Protein AF-A0A0F9S779-F1 (afdb_monomer)

pLDDT: mean 77.55, std 15.82, range [38.88, 97.81]

Structure (mmCIF, N/CA/C/O backbone):
data_AF-A0A0F9S779-F1
#
_entry.id   AF-A0A0F9S779-F1
#
loop_
_atom_site.group_PDB
_atom_site.id
_atom_site.type_symbol
_atom_site.label_atom_id
_atom_site.label_alt_id
_atom_site.label_comp_id
_atom_site.label_asym_id
_atom_site.label_entity_id
_atom_site.label_seq_id
_atom_site.pdbx_PDB_ins_code
_atom_site.Cartn_x
_atom_site.Cartn_y
_atom_site.Cartn_z
_atom_site.occupancy
_atom_site.B_iso_or_equiv
_atom_site.auth_seq_id
_atom_site.auth_comp_id
_atom_site.auth_asym_id
_atom_site.auth_atom_id
_atom_site.pdbx_PDB_model_num
ATOM 1 N N . MET A 1 1 ? -10.637 -2.988 4.956 1.00 77.88 1 MET A N 1
ATOM 2 C CA . MET A 1 1 ? -9.611 -1.922 4.912 1.00 77.88 1 MET A CA 1
ATOM 3 C C . MET A 1 1 ? -8.192 -2.474 5.047 1.00 77.88 1 MET A C 1
ATOM 5 O O . MET A 1 1 ? -7.444 -2.301 4.099 1.00 77.88 1 MET A O 1
ATOM 9 N N . MET A 1 2 ? -7.830 -3.204 6.116 1.00 79.00 2 MET A N 1
ATOM 10 C CA . MET A 1 2 ? -6.490 -3.832 6.226 1.00 79.00 2 MET A CA 1
ATOM 11 C C . MET A 1 2 ? -6.149 -4.754 5.053 1.00 79.00 2 MET A C 1
ATOM 13 O O . MET A 1 2 ? -5.055 -4.682 4.511 1.00 79.00 2 MET A O 1
ATOM 17 N N . LEU A 1 3 ? -7.124 -5.537 4.586 1.00 79.50 3 LEU A N 1
ATOM 18 C CA . LEU A 1 3 ? -6.976 -6.368 3.388 1.00 79.50 3 LEU A CA 1
ATOM 19 C C . LEU A 1 3 ? -6.659 -5.537 2.127 1.00 79.50 3 LEU A C 1
ATOM 21 O O . LEU A 1 3 ? -5.879 -5.965 1.285 1.00 79.50 3 LEU A O 1
ATOM 25 N N . GLY A 1 4 ? -7.190 -4.312 2.046 1.00 86.12 4 GLY A N 1
ATOM 26 C CA . GLY A 1 4 ? -6.865 -3.349 0.994 1.00 86.12 4 GLY A CA 1
ATOM 27 C C . GLY A 1 4 ? -5.413 -2.895 1.052 1.00 86.12 4 GLY A C 1
ATOM 28 O O . GLY A 1 4 ? -4.717 -2.944 0.043 1.00 86.12 4 GLY A O 1
ATOM 29 N N . PHE A 1 5 ? -4.928 -2.518 2.237 1.00 82.75 5 PHE A N 1
ATOM 30 C CA . PHE A 1 5 ? -3.513 -2.194 2.432 1.00 82.75 5 PHE A CA 1
ATOM 31 C C . PHE A 1 5 ? -2.619 -3.381 2.069 1.00 82.75 5 PHE A C 1
ATOM 33 O O . PHE A 1 5 ? -1.714 -3.222 1.257 1.00 82.75 5 PHE A O 1
ATOM 40 N N . GLY A 1 6 ? -2.925 -4.583 2.563 1.00 84.12 6 GLY A N 1
ATOM 41 C CA . GLY A 1 6 ? -2.192 -5.799 2.200 1.00 84.12 6 GLY A CA 1
ATOM 42 C C . GLY A 1 6 ? -2.119 -6.010 0.684 1.00 84.12 6 GLY A C 1
ATOM 43 O O . GLY A 1 6 ? -1.041 -6.240 0.145 1.00 84.12 6 GLY A O 1
ATOM 44 N N . SER A 1 7 ? -3.240 -5.834 -0.023 1.00 84.94 7 SER A N 1
ATOM 45 C CA . SER A 1 7 ? -3.289 -5.966 -1.484 1.00 84.94 7 SER A CA 1
ATOM 46 C C . SER A 1 7 ? -2.419 -4.936 -2.224 1.00 84.94 7 SER A C 1
ATOM 48 O O . SER A 1 7 ? -1.757 -5.288 -3.201 1.00 84.94 7 SER A O 1
ATOM 50 N N . TYR A 1 8 ? -2.336 -3.699 -1.718 1.00 88.88 8 TYR A N 1
ATOM 51 C CA . TYR A 1 8 ? -1.444 -2.670 -2.259 1.00 88.88 8 TYR A CA 1
ATOM 52 C C . TYR A 1 8 ? 0.026 -3.065 -2.118 1.00 88.88 8 TYR A C 1
ATOM 54 O O . TYR A 1 8 ? 0.790 -2.981 -3.079 1.00 88.88 8 TYR A O 1
ATOM 62 N N . PHE A 1 9 ? 0.423 -3.541 -0.936 1.00 85.38 9 PHE A N 1
ATOM 63 C CA . PHE A 1 9 ? 1.806 -3.938 -0.673 1.00 85.38 9 PHE A CA 1
ATOM 64 C C . PHE A 1 9 ? 2.217 -5.195 -1.431 1.00 85.38 9 PHE A C 1
ATOM 66 O O . PHE A 1 9 ? 3.362 -5.289 -1.871 1.00 85.38 9 PHE A O 1
ATOM 73 N N . ILE A 1 10 ? 1.291 -6.129 -1.647 1.00 85.00 10 ILE A N 1
ATOM 74 C CA . ILE A 1 10 ? 1.515 -7.271 -2.537 1.00 85.00 10 ILE A CA 1
ATOM 75 C C . ILE A 1 10 ? 1.788 -6.770 -3.961 1.00 85.00 10 ILE A C 1
ATOM 77 O O . ILE A 1 10 ? 2.778 -7.176 -4.566 1.00 85.00 10 ILE A O 1
ATOM 81 N N . GLY A 1 11 ? 0.977 -5.831 -4.461 1.00 88.69 11 GLY A N 1
ATOM 82 C CA . GLY A 1 11 ? 1.203 -5.189 -5.759 1.00 88.69 11 GLY A CA 1
ATOM 83 C C . GLY A 1 11 ? 2.573 -4.512 -5.856 1.00 88.69 11 GLY A C 1
ATOM 84 O O . GLY A 1 11 ? 3.312 -4.774 -6.801 1.00 88.69 11 GLY A O 1
ATOM 85 N N . LEU A 1 12 ? 2.958 -3.714 -4.851 1.00 86.69 12 LEU A N 1
ATOM 86 C CA . LEU A 1 12 ? 4.284 -3.081 -4.769 1.00 86.69 12 LEU A CA 1
ATOM 87 C C . LEU A 1 12 ? 5.431 -4.099 -4.712 1.00 86.69 12 LEU A C 1
ATOM 89 O O . LEU A 1 12 ? 6.481 -3.885 -5.312 1.00 86.69 12 LEU A O 1
ATOM 93 N N . THR A 1 13 ? 5.257 -5.202 -3.988 1.00 86.25 13 THR A N 1
ATOM 94 C CA . THR A 1 13 ? 6.277 -6.255 -3.884 1.00 86.25 13 THR A CA 1
ATOM 9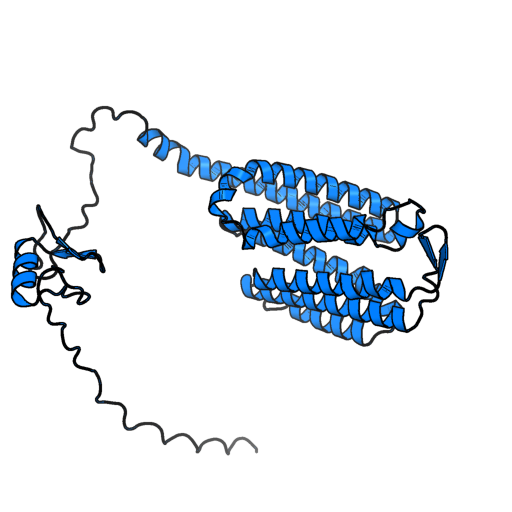5 C C . THR A 1 13 ? 6.490 -6.929 -5.230 1.00 86.25 13 THR A C 1
ATOM 97 O O . THR A 1 13 ? 7.626 -7.059 -5.683 1.00 86.25 13 THR A O 1
ATOM 100 N N . PHE A 1 14 ? 5.404 -7.300 -5.908 1.00 87.81 14 PHE A N 1
ATOM 101 C CA . PHE A 1 14 ? 5.495 -7.889 -7.237 1.00 87.81 14 PHE A CA 1
ATOM 102 C C . PHE A 1 14 ? 6.055 -6.913 -8.266 1.00 87.81 14 PHE A C 1
ATOM 104 O O . PHE A 1 14 ? 6.907 -7.305 -9.057 1.00 87.81 14 PHE A O 1
ATOM 111 N N . GLN A 1 15 ? 5.651 -5.646 -8.211 1.00 90.19 15 GLN A N 1
ATOM 112 C CA . GLN A 1 15 ? 6.265 -4.582 -8.995 1.00 90.19 15 GLN A CA 1
ATOM 113 C C . GLN A 1 15 ? 7.800 -4.614 -8.817 1.00 90.19 15 GLN A C 1
ATOM 115 O O . GLN A 1 15 ? 8.568 -4.829 -9.754 1.00 90.19 15 GLN A O 1
ATOM 120 N N . ARG A 1 16 ? 8.292 -4.536 -7.576 1.00 86.06 16 ARG A N 1
ATOM 121 C CA . ARG A 1 16 ? 9.744 -4.561 -7.332 1.00 86.06 16 ARG A CA 1
ATOM 122 C C . ARG A 1 16 ? 10.436 -5.827 -7.783 1.00 86.06 16 ARG A C 1
ATOM 124 O O . ARG A 1 16 ? 11.575 -5.736 -8.238 1.00 86.06 16 ARG A O 1
ATOM 131 N N . LEU A 1 17 ? 9.770 -6.967 -7.701 1.00 85.06 17 LEU A N 1
ATOM 132 C CA . LEU A 1 17 ? 10.312 -8.210 -8.219 1.00 85.06 17 LEU A CA 1
ATOM 133 C C . LEU A 1 17 ? 10.473 -8.159 -9.746 1.00 85.06 17 LEU A C 1
ATOM 135 O O . LEU A 1 17 ? 11.555 -8.456 -10.246 1.00 85.06 17 LEU A O 1
ATOM 139 N N . PHE A 1 18 ? 9.432 -7.765 -10.482 1.00 87.88 18 PHE A N 1
ATOM 140 C CA . PHE A 1 18 ? 9.423 -7.836 -11.944 1.00 87.88 18 PHE A CA 1
ATOM 141 C C . PHE A 1 18 ? 10.128 -6.656 -12.620 1.00 87.88 18 PHE A C 1
ATOM 143 O O . PHE A 1 18 ? 11.064 -6.885 -13.384 1.00 87.88 18 PHE A O 1
ATOM 150 N N . GLY A 1 19 ? 9.726 -5.409 -12.359 1.00 84.00 19 GLY A N 1
ATOM 151 C CA . GLY A 1 19 ? 10.333 -4.242 -13.010 1.00 84.00 19 GLY A CA 1
ATOM 152 C C . GLY A 1 19 ? 11.653 -3.829 -12.370 1.00 84.00 19 GLY A C 1
ATOM 153 O O . GLY A 1 19 ? 12.597 -3.456 -13.061 1.00 84.00 19 GLY A O 1
ATOM 154 N N . GLY A 1 20 ? 11.741 -3.930 -11.043 1.00 80.94 20 GLY A N 1
ATOM 155 C CA . GLY A 1 20 ? 12.953 -3.584 -10.305 1.00 80.94 20 GLY A CA 1
ATOM 156 C C . GLY A 1 20 ? 14.047 -4.634 -10.474 1.00 80.94 20 GLY A C 1
ATOM 157 O O . GLY A 1 20 ? 15.083 -4.373 -11.069 1.00 80.94 20 GLY A O 1
ATOM 158 N N . TYR A 1 21 ? 13.841 -5.823 -9.922 1.00 83.75 21 TYR A N 1
ATOM 159 C CA . TYR A 1 21 ? 14.896 -6.823 -9.824 1.00 83.75 21 TYR A CA 1
ATOM 160 C C . TYR A 1 21 ? 15.109 -7.572 -11.142 1.00 83.75 21 TYR A C 1
ATOM 162 O O . TYR A 1 21 ? 16.183 -7.470 -11.728 1.00 83.75 21 TYR A O 1
ATOM 170 N N . LEU A 1 22 ? 14.086 -8.275 -11.641 1.00 85.56 22 LEU A N 1
ATOM 171 C CA . LEU A 1 22 ? 14.199 -9.095 -12.851 1.00 85.56 22 LEU A CA 1
ATOM 172 C C . LEU A 1 22 ? 14.475 -8.244 -14.090 1.00 85.56 22 LEU A C 1
ATOM 174 O O . LEU A 1 22 ? 15.389 -8.560 -14.844 1.00 85.56 22 LEU A O 1
ATOM 178 N N . GLY A 1 23 ? 13.748 -7.139 -14.269 1.00 87.38 23 GLY A N 1
ATOM 179 C CA . GLY A 1 23 ? 13.917 -6.233 -15.404 1.00 87.38 23 GLY A CA 1
ATOM 180 C C . GLY A 1 23 ? 15.352 -5.729 -15.564 1.00 87.38 23 GLY A C 1
ATOM 181 O O . GLY A 1 23 ? 15.850 -5.657 -16.684 1.00 87.38 23 GLY A O 1
ATOM 182 N N . HIS A 1 24 ? 16.062 -5.453 -14.466 1.00 82.81 24 HIS A N 1
ATOM 183 C CA . HIS A 1 24 ? 17.448 -4.986 -14.534 1.00 82.81 24 HIS A CA 1
ATOM 184 C C . HIS A 1 24 ? 18.453 -6.033 -15.038 1.00 82.81 24 HIS A C 1
ATOM 186 O O . HIS A 1 24 ? 19.475 -5.630 -15.585 1.00 82.81 24 HIS A O 1
ATOM 192 N N . PHE A 1 25 ? 18.166 -7.337 -14.945 1.00 83.94 25 PHE A N 1
ATOM 193 C CA . PHE A 1 25 ? 19.028 -8.374 -15.537 1.00 83.94 25 PHE A CA 1
ATOM 194 C C . PHE A 1 25 ? 18.949 -8.432 -17.066 1.00 83.94 25 PHE A C 1
ATOM 196 O O . PHE A 1 25 ? 19.847 -8.976 -17.699 1.00 83.94 25 PHE A O 1
ATOM 203 N N . PHE A 1 26 ? 17.891 -7.873 -17.659 1.00 87.81 26 PHE A N 1
ATOM 204 C CA . PHE A 1 26 ? 17.678 -7.857 -19.109 1.00 87.81 26 PHE A CA 1
ATOM 205 C C . PHE A 1 26 ? 18.063 -6.519 -19.756 1.00 87.81 26 PHE A C 1
ATOM 207 O O . PHE A 1 26 ? 17.716 -6.272 -20.909 1.00 87.81 26 PHE A O 1
ATOM 214 N N . VAL A 1 27 ? 18.749 -5.637 -19.024 1.00 85.81 27 VAL A N 1
ATOM 215 C CA . VAL A 1 27 ? 19.332 -4.418 -19.598 1.00 85.81 27 VAL A CA 1
ATOM 216 C C . VAL A 1 27 ? 20.601 -4.810 -20.338 1.00 85.81 27 VAL A C 1
ATOM 218 O O . VAL A 1 27 ? 21.520 -5.327 -19.714 1.00 85.81 27 VAL A O 1
ATOM 221 N N . GLU A 1 28 ? 20.684 -4.536 -21.636 1.00 84.25 28 GLU A N 1
ATOM 222 C CA . GLU A 1 28 ? 21.910 -4.773 -22.401 1.00 84.25 28 GLU A CA 1
ATOM 223 C C . GLU A 1 28 ? 23.060 -3.921 -21.844 1.00 84.25 28 GLU A C 1
ATOM 225 O O . GLU A 1 28 ? 22.952 -2.702 -21.687 1.00 84.25 28 GLU A O 1
ATOM 230 N N . GLY A 1 29 ? 24.168 -4.575 -21.497 1.00 84.62 29 GLY A N 1
ATOM 231 C CA . GLY A 1 29 ? 25.306 -3.924 -20.866 1.00 84.62 29 GLY A CA 1
ATOM 232 C C . GLY A 1 29 ? 26.484 -4.862 -20.644 1.00 84.62 29 GLY A C 1
ATOM 233 O O . GLY A 1 29 ? 26.415 -6.063 -20.909 1.00 84.62 29 GLY A O 1
ATOM 234 N N . THR A 1 30 ? 27.582 -4.296 -20.157 1.00 83.88 30 THR A N 1
ATOM 235 C CA . THR A 1 30 ? 28.783 -5.022 -19.749 1.00 83.88 30 THR A CA 1
ATOM 236 C C . THR A 1 30 ? 29.007 -4.847 -18.251 1.00 83.88 30 THR A C 1
ATOM 238 O O . THR A 1 30 ? 28.804 -3.775 -17.679 1.00 83.88 30 THR A O 1
ATOM 241 N N . PHE A 1 31 ? 29.415 -5.926 -17.583 1.00 79.12 31 PHE A N 1
ATOM 242 C CA . PHE A 1 31 ? 29.784 -5.872 -16.174 1.00 79.12 31 PHE A CA 1
ATOM 243 C C . PHE A 1 31 ? 31.268 -5.521 -16.053 1.00 79.12 31 PHE A C 1
ATOM 245 O O . PHE A 1 31 ? 32.131 -6.302 -16.452 1.00 79.12 31 PHE A O 1
ATOM 252 N N . THR A 1 32 ? 31.575 -4.347 -15.507 1.00 84.50 32 THR A N 1
ATOM 253 C CA . THR A 1 32 ? 32.949 -3.850 -15.335 1.00 84.50 32 THR A CA 1
ATOM 254 C C . THR A 1 32 ? 33.117 -3.259 -13.941 1.00 84.50 32 THR A C 1
ATOM 256 O O . THR A 1 32 ? 32.257 -2.507 -13.490 1.00 84.50 32 THR A O 1
ATOM 259 N N . ASN A 1 33 ? 34.219 -3.567 -13.249 1.00 84.19 33 ASN A N 1
ATOM 260 C CA . ASN A 1 33 ? 34.523 -3.036 -11.908 1.00 84.19 33 ASN A CA 1
ATOM 261 C C . ASN A 1 33 ? 33.394 -3.235 -10.878 1.00 84.19 33 ASN A C 1
ATOM 263 O O . ASN A 1 33 ? 33.074 -2.323 -10.122 1.00 84.19 33 ASN A O 1
ATOM 267 N N . TYR A 1 34 ? 32.780 -4.422 -10.859 1.00 78.00 34 TYR A N 1
ATOM 268 C CA . TYR A 1 34 ? 31.640 -4.749 -9.990 1.00 78.00 34 TYR A CA 1
ATOM 269 C C . TYR A 1 34 ? 30.377 -3.899 -10.236 1.00 78.00 34 TYR A C 1
ATOM 271 O O . TYR A 1 34 ? 29.466 -3.884 -9.408 1.00 78.00 34 TYR A O 1
ATOM 279 N N . MET A 1 35 ? 30.306 -3.207 -11.377 1.00 70.81 35 MET A N 1
ATOM 280 C CA . MET A 1 35 ? 29.173 -2.383 -11.789 1.00 70.81 35 MET A CA 1
ATOM 281 C C . MET A 1 35 ? 28.635 -2.851 -13.141 1.00 70.81 35 MET A C 1
ATOM 283 O O . MET A 1 35 ? 29.393 -3.192 -14.048 1.00 70.81 35 MET A O 1
ATOM 287 N N . TRP A 1 36 ? 27.311 -2.851 -13.283 1.00 72.38 36 TRP A N 1
ATOM 288 C CA . TRP A 1 36 ? 26.656 -3.070 -14.570 1.00 72.38 36 TRP A CA 1
ATOM 289 C C . TRP A 1 36 ? 26.582 -1.745 -15.331 1.00 72.38 36 TRP A C 1
ATOM 291 O O . TRP A 1 36 ? 25.906 -0.820 -14.877 1.00 72.38 36 TRP A O 1
ATOM 301 N N . ILE A 1 37 ? 27.271 -1.648 -16.468 1.00 78.81 37 ILE A N 1
ATOM 302 C CA . ILE A 1 37 ? 27.233 -0.482 -17.354 1.00 78.81 37 ILE A CA 1
ATOM 303 C C . ILE A 1 37 ? 26.417 -0.867 -18.586 1.00 78.81 37 ILE A C 1
ATOM 305 O O . ILE A 1 37 ? 26.858 -1.665 -19.407 1.00 78.81 37 ILE A O 1
ATOM 309 N N . GLY A 1 38 ? 25.212 -0.317 -18.708 1.00 80.50 38 GLY A N 1
ATOM 310 C CA . GLY A 1 38 ? 24.302 -0.606 -19.813 1.00 80.50 38 GLY A CA 1
ATOM 311 C C . GLY A 1 38 ? 23.494 0.615 -20.224 1.00 80.50 38 GLY A C 1
ATOM 312 O O . GLY A 1 38 ? 23.311 1.543 -19.432 1.00 80.50 38 GLY A O 1
ATOM 313 N N . SER A 1 39 ? 23.016 0.611 -21.467 1.00 81.19 39 SER A N 1
ATOM 314 C CA . SER A 1 39 ? 22.081 1.623 -21.960 1.00 81.19 39 SER A CA 1
ATOM 315 C C . SER A 1 39 ? 20.651 1.135 -21.752 1.00 81.19 39 SER A C 1
ATOM 317 O O . SER A 1 39 ? 20.326 -0.010 -22.047 1.00 81.19 39 SER A O 1
ATOM 319 N N . PHE A 1 40 ? 19.772 2.016 -21.274 1.00 77.75 40 PHE A N 1
ATOM 320 C CA . PHE A 1 40 ? 18.329 1.747 -21.253 1.00 77.75 40 PHE A CA 1
ATOM 321 C C . PHE A 1 40 ? 17.657 1.989 -22.611 1.00 77.75 40 PHE A C 1
ATOM 323 O O . PHE A 1 40 ? 16.470 1.697 -22.749 1.00 77.75 40 PHE A O 1
ATOM 330 N N . ASP A 1 41 ? 18.385 2.552 -23.579 1.00 84.12 41 ASP A N 1
ATOM 331 C CA . ASP A 1 41 ? 17.867 2.933 -24.888 1.00 84.12 41 ASP A CA 1
ATOM 332 C C . ASP A 1 41 ? 18.720 2.323 -26.024 1.00 84.12 41 ASP A C 1
ATOM 334 O O . ASP A 1 41 ? 19.928 2.587 -26.077 1.00 84.12 41 ASP A O 1
ATOM 338 N N . PRO A 1 42 ? 18.114 1.552 -26.951 1.00 80.38 42 PRO A N 1
ATOM 339 C CA . PRO A 1 42 ? 16.724 1.083 -26.942 1.00 80.38 42 PRO A CA 1
ATOM 340 C C . PRO A 1 42 ? 16.503 -0.067 -25.933 1.00 80.38 42 PRO A C 1
ATOM 342 O O . PRO A 1 42 ? 17.376 -0.913 -25.763 1.00 80.38 42 PRO A O 1
ATOM 345 N N . PRO A 1 43 ? 15.336 -0.151 -25.272 1.00 84.69 43 PRO A N 1
ATOM 346 C CA . PRO A 1 43 ? 15.041 -1.270 -24.383 1.00 84.69 43 PRO A CA 1
ATOM 347 C C . PRO A 1 43 ? 14.725 -2.541 -25.184 1.00 84.69 43 PRO A C 1
ATOM 349 O O . PRO A 1 43 ? 13.854 -2.512 -26.056 1.00 84.69 43 PRO A O 1
ATOM 352 N N . GLY A 1 44 ? 15.361 -3.667 -24.848 1.00 90.81 44 GLY A N 1
ATOM 353 C CA . GLY A 1 44 ? 15.045 -4.972 -25.444 1.00 90.81 44 GLY A CA 1
ATOM 354 C C . GLY A 1 44 ? 13.607 -5.440 -25.158 1.00 90.81 44 GLY A C 1
ATOM 355 O O . GLY A 1 44 ? 12.981 -5.019 -24.182 1.00 90.81 44 GLY A O 1
ATOM 356 N N . ASP A 1 45 ? 13.071 -6.343 -25.982 1.00 93.56 45 ASP A N 1
ATOM 357 C CA . ASP A 1 45 ? 11.655 -6.756 -25.916 1.00 93.56 45 ASP A CA 1
ATOM 358 C C . ASP A 1 45 ? 11.264 -7.387 -24.570 1.00 93.56 45 ASP A C 1
ATOM 360 O O . ASP A 1 45 ? 10.204 -7.087 -24.014 1.00 93.56 45 ASP A O 1
ATOM 364 N N . ILE A 1 46 ? 12.143 -8.220 -24.000 1.00 92.44 46 ILE A N 1
ATOM 365 C CA . ILE A 1 46 ? 11.918 -8.856 -22.690 1.00 92.44 46 ILE A CA 1
ATOM 366 C C . ILE A 1 46 ? 11.854 -7.795 -21.585 1.00 92.44 46 ILE A C 1
ATOM 368 O O . ILE A 1 46 ? 10.986 -7.857 -20.712 1.00 92.44 46 ILE A O 1
ATOM 372 N N . PHE A 1 47 ? 12.729 -6.788 -21.644 1.00 91.44 47 PHE A N 1
ATOM 373 C CA . PHE A 1 47 ? 12.723 -5.670 -20.706 1.00 91.44 47 PHE A CA 1
ATOM 374 C C . PHE A 1 47 ? 11.402 -4.896 -20.787 1.00 91.44 47 PHE A C 1
ATOM 376 O O . PHE A 1 47 ? 10.770 -4.636 -19.762 1.00 91.44 47 PHE A O 1
ATOM 383 N N . GLN A 1 48 ? 10.945 -4.578 -22.003 1.00 93.62 48 GLN A N 1
ATOM 384 C CA . GLN A 1 48 ? 9.671 -3.885 -22.210 1.00 93.62 48 GLN A CA 1
ATOM 385 C C . GLN A 1 48 ? 8.487 -4.692 -21.664 1.00 93.62 48 GLN A C 1
ATOM 387 O O . GLN A 1 48 ? 7.607 -4.126 -21.012 1.00 93.62 48 GLN A O 1
ATOM 392 N N . LEU A 1 49 ? 8.471 -6.011 -21.886 1.00 94.12 49 LEU A N 1
ATOM 393 C CA . LEU A 1 49 ? 7.432 -6.900 -21.364 1.00 94.12 49 LEU A CA 1
ATOM 394 C C . LEU A 1 49 ? 7.419 -6.918 -19.830 1.00 94.12 49 LEU A C 1
ATOM 396 O O . LEU A 1 49 ? 6.357 -6.741 -19.231 1.00 94.12 49 LEU A O 1
ATOM 400 N N . LEU A 1 50 ? 8.579 -7.084 -19.188 1.00 92.62 50 LEU A N 1
ATOM 401 C CA . LEU A 1 50 ? 8.692 -7.120 -17.726 1.00 92.62 50 LEU A CA 1
ATOM 402 C C . LEU A 1 50 ? 8.262 -5.802 -17.080 1.00 92.62 50 LEU A C 1
ATOM 404 O O . LEU A 1 50 ? 7.514 -5.822 -16.105 1.00 92.62 50 LEU A O 1
ATOM 408 N N . PHE A 1 51 ? 8.653 -4.659 -17.647 1.00 91.75 51 PHE A N 1
ATOM 409 C CA . PHE A 1 51 ? 8.196 -3.353 -17.164 1.00 91.75 51 PHE A CA 1
ATOM 410 C C . PHE A 1 51 ? 6.715 -3.089 -17.457 1.00 91.75 51 PHE A C 1
ATOM 412 O O . PHE A 1 51 ? 6.054 -2.355 -16.729 1.00 91.75 51 PHE A O 1
ATOM 419 N N . LYS A 1 52 ? 6.141 -3.690 -18.498 1.00 93.62 52 LYS A N 1
ATOM 420 C CA . LYS A 1 52 ? 4.694 -3.609 -18.715 1.00 93.62 52 LYS A CA 1
ATOM 421 C C . LYS A 1 52 ? 3.933 -4.433 -17.671 1.00 93.62 52 LYS A C 1
ATOM 423 O O . LYS A 1 52 ? 2.943 -3.951 -17.124 1.00 93.62 52 LYS A O 1
ATOM 428 N N . ILE A 1 53 ? 4.421 -5.635 -17.356 1.00 92.75 53 ILE A N 1
ATOM 429 C CA . ILE A 1 53 ? 3.904 -6.478 -16.266 1.00 92.75 53 ILE A CA 1
ATOM 430 C C . ILE A 1 53 ? 4.016 -5.740 -14.923 1.00 92.75 53 ILE A C 1
ATOM 432 O O . ILE A 1 53 ? 3.053 -5.722 -14.161 1.00 92.75 53 ILE A O 1
ATOM 436 N N . ASP A 1 54 ? 5.144 -5.073 -14.672 1.00 93.12 54 ASP A N 1
ATOM 437 C CA . ASP A 1 54 ? 5.376 -4.205 -13.511 1.00 93.12 54 ASP A CA 1
ATOM 438 C C . ASP A 1 54 ? 4.259 -3.167 -13.322 1.00 93.12 54 ASP A C 1
ATOM 440 O O . ASP A 1 54 ? 3.639 -3.096 -12.257 1.00 93.12 54 ASP A O 1
ATOM 444 N N . TYR A 1 55 ? 3.941 -2.415 -14.382 1.00 93.69 55 TYR A N 1
ATOM 445 C CA . TYR A 1 55 ? 2.899 -1.385 -14.348 1.00 93.69 55 TYR A CA 1
ATOM 446 C C . TYR A 1 55 ? 1.518 -1.978 -14.065 1.00 93.69 55 TYR A C 1
ATOM 448 O O . TYR A 1 55 ? 0.761 -1.432 -13.262 1.00 93.69 55 TYR A O 1
ATOM 456 N N . ILE A 1 56 ? 1.204 -3.121 -14.681 1.00 93.06 56 ILE A N 1
ATOM 457 C CA . ILE A 1 56 ? -0.072 -3.819 -14.490 1.00 93.06 56 ILE A CA 1
ATOM 458 C C . ILE A 1 56 ? -0.210 -4.307 -13.044 1.00 93.06 56 ILE A C 1
ATOM 460 O O . ILE A 1 56 ? -1.248 -4.082 -12.422 1.00 93.06 56 ILE A O 1
ATOM 464 N N . LEU A 1 57 ? 0.822 -4.942 -12.485 1.00 93.62 57 LEU A N 1
ATOM 465 C CA . LEU A 1 57 ? 0.784 -5.496 -11.127 1.00 93.62 57 LEU A CA 1
ATOM 466 C C . LEU A 1 57 ? 0.637 -4.403 -10.069 1.00 93.62 57 LEU A C 1
ATOM 468 O O . LEU A 1 57 ? -0.179 -4.541 -9.152 1.00 93.62 57 LEU A O 1
ATOM 472 N N . TRP A 1 58 ? 1.352 -3.289 -10.229 1.00 92.50 58 TRP A N 1
ATOM 473 C CA . TRP A 1 58 ? 1.161 -2.128 -9.366 1.00 92.50 58 TRP A CA 1
ATOM 474 C C . TRP A 1 58 ? -0.262 -1.566 -9.484 1.00 92.50 58 TRP A C 1
ATOM 476 O O . TRP A 1 58 ? -0.915 -1.309 -8.469 1.00 92.50 58 TRP A O 1
ATOM 486 N N . ALA A 1 59 ? -0.777 -1.422 -10.709 1.00 92.00 59 ALA A N 1
ATOM 487 C CA . ALA A 1 59 ? -2.094 -0.845 -10.948 1.00 92.00 59 ALA A CA 1
ATOM 488 C C . ALA A 1 59 ? -3.228 -1.726 -10.395 1.00 92.00 59 ALA A C 1
ATOM 490 O O . ALA A 1 59 ? -4.187 -1.198 -9.830 1.00 92.00 59 ALA A O 1
ATOM 491 N N . ILE A 1 60 ? -3.090 -3.056 -10.477 1.00 92.44 60 ILE A N 1
ATOM 492 C CA . ILE A 1 60 ? -3.991 -4.027 -9.838 1.00 92.44 60 ILE A CA 1
ATOM 493 C C . ILE A 1 60 ? -3.939 -3.888 -8.313 1.00 92.44 60 ILE A C 1
ATOM 495 O O . ILE A 1 60 ? -4.989 -3.809 -7.675 1.00 92.44 60 ILE A O 1
ATOM 499 N N . GLY A 1 61 ? -2.742 -3.812 -7.719 1.00 92.38 61 GLY A N 1
ATOM 500 C CA . GLY A 1 61 ? -2.586 -3.601 -6.276 1.00 92.38 61 GLY A CA 1
ATOM 501 C C . GLY A 1 61 ? -3.252 -2.306 -5.801 1.00 92.38 61 GLY A C 1
ATOM 502 O O . GLY A 1 61 ? -3.993 -2.307 -4.817 1.00 92.38 61 GLY A O 1
ATOM 503 N N . ALA A 1 62 ? -3.057 -1.212 -6.541 1.00 91.50 62 ALA A N 1
ATOM 504 C CA . ALA A 1 62 ? -3.723 0.063 -6.289 1.00 91.50 62 ALA A CA 1
ATOM 505 C C . ALA A 1 62 ? -5.251 -0.043 -6.437 1.00 91.50 62 ALA A C 1
ATOM 507 O O . ALA A 1 62 ? -5.981 0.441 -5.575 1.00 91.50 62 ALA A O 1
ATOM 508 N N . ALA A 1 63 ? -5.756 -0.716 -7.475 1.00 92.50 63 ALA A N 1
ATOM 509 C CA . ALA A 1 63 ? -7.193 -0.905 -7.676 1.00 92.50 63 ALA A CA 1
ATOM 510 C C . ALA A 1 63 ? -7.844 -1.720 -6.549 1.00 92.50 63 ALA A C 1
ATOM 512 O O . ALA A 1 63 ? -8.909 -1.342 -6.063 1.00 92.50 63 ALA A O 1
ATOM 513 N N . MET A 1 64 ? -7.200 -2.798 -6.087 1.00 93.00 64 MET A N 1
ATOM 514 C CA . MET A 1 64 ? -7.697 -3.592 -4.957 1.00 93.00 64 MET A CA 1
ATOM 515 C C . MET A 1 64 ? -7.739 -2.779 -3.657 1.00 93.00 64 MET A C 1
ATOM 517 O O . MET A 1 64 ? -8.705 -2.878 -2.895 1.00 93.00 64 MET A O 1
ATOM 521 N N . PHE A 1 65 ? -6.736 -1.930 -3.425 1.00 93.00 65 PHE A N 1
ATOM 522 C CA . PHE A 1 65 ? -6.742 -0.998 -2.301 1.00 93.00 65 PHE A CA 1
ATOM 523 C C . PHE A 1 65 ? -7.898 -0.006 -2.381 1.00 93.00 65 PHE A C 1
ATOM 525 O O . PHE A 1 65 ? -8.648 0.129 -1.412 1.00 93.00 65 PHE A O 1
ATOM 532 N N . ILE A 1 66 ? -8.058 0.652 -3.534 1.00 91.75 66 ILE A N 1
ATOM 533 C CA . ILE A 1 66 ? -9.131 1.621 -3.773 1.00 91.75 66 ILE A CA 1
ATOM 534 C C . ILE A 1 66 ? -10.485 0.947 -3.545 1.00 91.75 66 ILE A C 1
ATOM 536 O O . ILE A 1 66 ? -11.288 1.456 -2.770 1.00 91.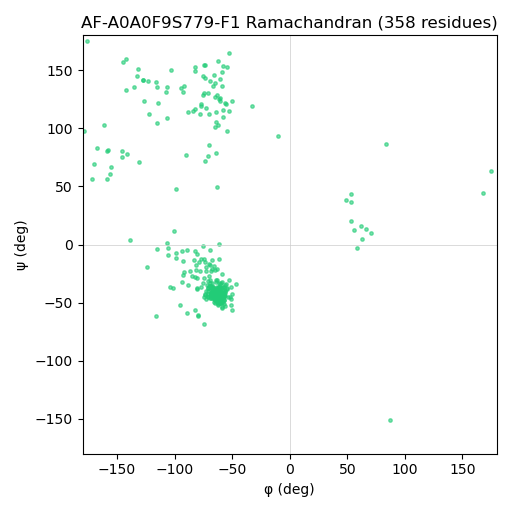75 66 ILE A O 1
ATOM 540 N N . LEU A 1 67 ? -10.705 -0.245 -4.101 1.00 91.12 67 LEU A N 1
ATOM 541 C CA . LEU A 1 67 ? -11.933 -1.008 -3.895 1.00 91.12 67 LEU A CA 1
ATOM 542 C C . LEU A 1 67 ? -12.194 -1.280 -2.407 1.00 91.12 67 LEU A C 1
ATOM 544 O O . LEU A 1 67 ? -13.272 -0.982 -1.891 1.00 91.12 67 LEU A O 1
ATOM 548 N N . ALA A 1 68 ? -11.204 -1.807 -1.685 1.00 91.69 68 ALA A N 1
ATOM 549 C CA . ALA A 1 68 ? -11.332 -2.097 -0.258 1.00 91.69 68 ALA A CA 1
ATOM 550 C C . ALA A 1 68 ? -11.572 -0.837 0.594 1.00 91.69 68 ALA A C 1
ATOM 552 O O . ALA A 1 68 ? -12.213 -0.914 1.650 1.00 91.69 68 ALA A O 1
ATOM 553 N N . PHE A 1 69 ? -11.050 0.307 0.157 1.00 89.81 69 PHE A N 1
ATOM 554 C CA . PHE A 1 69 ? -11.280 1.608 0.769 1.00 89.81 69 PHE A CA 1
ATOM 555 C C . PHE A 1 69 ? -12.702 2.121 0.499 1.00 89.81 69 PHE A C 1
ATOM 557 O O . PHE A 1 69 ? -13.402 2.499 1.441 1.00 89.81 69 PHE A O 1
ATOM 564 N N . GLU A 1 70 ? -13.172 2.058 -0.749 1.00 89.94 70 GLU A N 1
ATOM 565 C CA . GLU A 1 70 ? -14.526 2.464 -1.137 1.00 89.94 70 GLU A CA 1
ATOM 566 C C . GLU A 1 70 ? -15.601 1.614 -0.440 1.00 89.94 70 GLU A C 1
ATOM 568 O O . GLU A 1 70 ? -16.592 2.166 0.049 1.00 89.94 70 GLU A O 1
ATOM 573 N N . ILE A 1 71 ? -15.366 0.302 -0.286 1.00 87.69 71 ILE A N 1
ATOM 574 C CA . ILE A 1 71 ? -16.209 -0.598 0.528 1.00 87.69 71 ILE A CA 1
ATOM 575 C C . ILE A 1 71 ? -16.272 -0.115 1.984 1.00 87.69 71 ILE A C 1
ATOM 577 O O . ILE A 1 71 ? -17.337 -0.137 2.603 1.00 87.69 71 ILE A O 1
ATOM 581 N N . GLY A 1 72 ? -15.139 0.327 2.538 1.00 85.88 72 GLY A N 1
ATOM 582 C CA . GLY A 1 72 ? -15.049 0.809 3.916 1.00 85.88 72 GLY A CA 1
ATOM 583 C C . GLY A 1 72 ? -15.799 2.122 4.146 1.00 85.88 72 GLY A C 1
ATOM 584 O O . GLY A 1 72 ? -16.497 2.261 5.148 1.00 85.88 72 GLY A O 1
ATOM 585 N N . ILE A 1 73 ? -15.685 3.075 3.218 1.00 86.44 73 ILE A N 1
ATOM 586 C CA . ILE A 1 73 ? -16.303 4.403 3.352 1.00 86.44 73 ILE A CA 1
ATOM 587 C C . ILE A 1 73 ? -17.785 4.409 2.952 1.00 86.44 73 ILE A C 1
ATOM 589 O O . ILE A 1 73 ? -18.542 5.240 3.454 1.00 86.44 73 ILE A O 1
ATOM 593 N N . LYS A 1 74 ? -18.220 3.521 2.047 1.00 86.44 74 LYS A N 1
ATOM 594 C CA . LYS A 1 74 ? -19.594 3.420 1.504 1.00 86.44 74 LYS A CA 1
ATOM 595 C C . LYS A 1 74 ? -20.143 4.675 0.791 1.00 86.44 74 LYS A C 1
ATOM 597 O O . LYS A 1 74 ? -21.245 4.623 0.255 1.00 86.44 74 LYS A O 1
ATOM 602 N N . LYS A 1 75 ? -19.412 5.799 0.746 1.00 84.38 75 LYS A N 1
ATOM 603 C CA . LYS A 1 75 ? -19.879 7.074 0.153 1.00 84.38 75 LYS A CA 1
ATOM 604 C C . LYS A 1 75 ? -19.592 7.216 -1.339 1.00 84.38 75 LYS A C 1
ATOM 606 O O . LYS A 1 75 ? -20.388 7.819 -2.047 1.00 84.38 75 LYS A O 1
ATOM 611 N N . THR A 1 76 ? -18.471 6.689 -1.819 1.00 82.81 76 THR A N 1
ATOM 612 C CA . THR A 1 76 ? -17.984 6.952 -3.184 1.00 82.81 76 THR A CA 1
ATOM 613 C C . THR A 1 76 ? -18.648 6.084 -4.252 1.00 82.81 76 THR A C 1
ATOM 615 O O . THR A 1 76 ? -18.407 6.305 -5.431 1.00 82.81 76 THR A O 1
ATOM 618 N N . LYS A 1 77 ? -19.496 5.113 -3.868 1.00 90.56 77 LYS A N 1
ATOM 619 C CA . LYS A 1 77 ? -20.232 4.220 -4.786 1.00 90.56 77 LYS A CA 1
ATOM 620 C C . LYS A 1 77 ? -19.344 3.577 -5.868 1.00 90.56 77 LYS A C 1
ATOM 622 O O . LYS A 1 77 ? -19.782 3.423 -7.002 1.00 90.56 77 LYS A O 1
ATOM 627 N N . TYR A 1 78 ? -18.116 3.197 -5.512 1.00 89.56 78 TYR A N 1
ATOM 628 C CA . TYR A 1 78 ? -17.153 2.536 -6.404 1.00 89.56 78 TYR A CA 1
ATOM 629 C C . TYR A 1 78 ? -16.642 3.385 -7.582 1.00 89.56 78 TYR A C 1
ATOM 631 O O . TYR A 1 78 ? -16.040 2.844 -8.510 1.00 89.56 78 TYR A O 1
ATOM 639 N N . ILE A 1 79 ? -16.875 4.705 -7.576 1.00 89.69 79 ILE A N 1
ATOM 640 C CA . ILE A 1 79 ? -16.480 5.604 -8.671 1.00 89.69 79 ILE A CA 1
ATOM 641 C C . ILE A 1 79 ? -14.967 5.545 -8.918 1.00 89.69 79 ILE A C 1
ATOM 643 O O . ILE A 1 79 ? -14.545 5.513 -10.073 1.00 89.69 79 ILE A O 1
ATOM 647 N N . LEU A 1 80 ? -14.144 5.495 -7.864 1.00 90.38 80 LEU A N 1
ATOM 648 C CA . LEU A 1 80 ? -12.684 5.492 -8.022 1.00 90.38 80 LEU A CA 1
ATOM 649 C C . LEU A 1 80 ? -12.199 4.186 -8.661 1.00 90.38 80 LEU A C 1
ATOM 651 O O . LEU A 1 80 ? -11.362 4.209 -9.561 1.00 90.38 80 LEU A O 1
ATOM 655 N N . THR A 1 81 ? -12.766 3.053 -8.247 1.00 90.75 81 THR A N 1
ATOM 656 C CA . THR A 1 81 ? -12.469 1.742 -8.837 1.00 90.75 81 THR A CA 1
ATOM 657 C C . THR A 1 81 ? -12.914 1.682 -10.300 1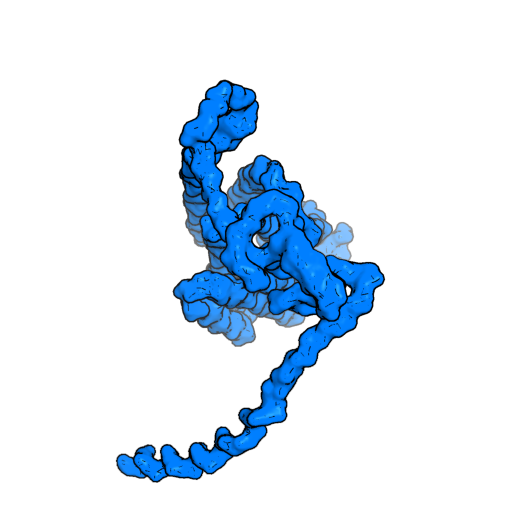.00 90.75 81 THR A C 1
ATOM 659 O O . THR A 1 81 ? -12.158 1.210 -11.149 1.00 90.75 81 THR A O 1
ATOM 662 N N . ILE A 1 82 ? -14.104 2.207 -10.618 1.00 89.62 82 ILE A N 1
ATOM 663 C CA . ILE A 1 82 ? -14.615 2.273 -11.997 1.00 89.62 82 ILE A CA 1
ATOM 664 C C . ILE A 1 82 ? -13.694 3.105 -12.894 1.00 89.62 82 ILE A C 1
ATOM 666 O O . ILE A 1 82 ? -13.498 2.732 -14.043 1.00 89.62 82 ILE A O 1
ATOM 670 N N . ILE A 1 83 ? -13.096 4.189 -12.388 1.00 89.75 83 ILE A N 1
ATOM 671 C CA . ILE A 1 83 ? -12.119 4.997 -13.139 1.00 89.75 83 ILE A CA 1
ATOM 672 C C . ILE A 1 83 ? -10.791 4.245 -13.325 1.00 89.75 83 ILE A C 1
ATOM 674 O O . ILE A 1 83 ? -10.178 4.331 -14.388 1.00 89.75 83 ILE A O 1
ATOM 678 N N . GLN A 1 84 ? -10.348 3.488 -12.318 1.00 89.31 84 GLN A N 1
ATOM 679 C CA . GLN A 1 84 ? -9.058 2.795 -12.341 1.00 89.31 84 GLN A CA 1
ATOM 680 C C . GLN A 1 84 ? -9.023 1.618 -13.333 1.00 89.31 84 GLN A C 1
ATOM 682 O O . GLN A 1 84 ? -7.996 1.378 -13.968 1.00 89.31 84 GLN A O 1
ATOM 687 N N . ILE A 1 85 ? -10.130 0.884 -13.497 1.00 92.38 85 ILE A N 1
ATOM 688 C CA . ILE A 1 85 ? -10.189 -0.314 -14.357 1.00 92.38 85 ILE A CA 1
ATOM 689 C C . ILE A 1 85 ? -9.881 -0.002 -15.839 1.00 92.38 85 ILE A C 1
ATOM 691 O O . ILE A 1 85 ? -9.008 -0.665 -16.406 1.00 92.38 85 ILE A O 1
ATOM 695 N N . PRO A 1 86 ? -10.508 1.002 -16.487 1.00 91.25 86 PRO A N 1
ATOM 696 C CA . PRO A 1 86 ? -10.172 1.396 -17.853 1.00 91.25 86 PRO A CA 1
ATOM 697 C C . PRO A 1 86 ? -8.702 1.770 -18.037 1.00 91.25 86 PRO A C 1
ATOM 699 O O . PRO A 1 86 ? -8.133 1.458 -19.077 1.00 91.25 86 PRO A O 1
ATOM 702 N N . LEU A 1 87 ? -8.067 2.388 -17.036 1.00 90.44 87 LEU A N 1
ATOM 703 C CA . LEU A 1 87 ? -6.648 2.749 -17.105 1.00 90.44 87 LEU A CA 1
ATOM 704 C C . LEU A 1 87 ? -5.751 1.509 -17.123 1.00 90.44 87 LEU A C 1
ATOM 706 O O . LEU A 1 87 ? -4.799 1.456 -17.897 1.00 90.44 87 LEU A O 1
ATOM 710 N N . ILE A 1 88 ? -6.086 0.484 -16.332 1.00 91.88 88 ILE A N 1
ATOM 711 C CA . ILE A 1 88 ? -5.382 -0.807 -16.358 1.00 91.88 88 ILE A CA 1
ATOM 712 C C . ILE A 1 88 ? -5.518 -1.456 -17.739 1.00 91.88 88 ILE A C 1
ATOM 714 O O . ILE A 1 88 ? -4.522 -1.883 -18.322 1.00 91.88 88 ILE A O 1
ATOM 718 N N . ILE A 1 89 ? -6.736 -1.493 -18.290 1.00 92.06 89 ILE A N 1
ATOM 719 C CA . ILE A 1 89 ? -6.994 -2.041 -19.633 1.00 92.06 89 ILE A CA 1
ATOM 720 C C . ILE A 1 89 ? -6.191 -1.268 -20.688 1.00 92.06 89 ILE A C 1
ATOM 722 O O . ILE A 1 89 ? -5.577 -1.868 -21.571 1.00 92.06 89 ILE A O 1
ATOM 726 N N . LEU A 1 90 ? -6.140 0.058 -20.568 1.00 93.06 90 LEU A N 1
ATOM 727 C CA . LEU A 1 90 ? -5.391 0.922 -21.469 1.00 93.06 90 LEU A CA 1
ATOM 728 C C . LEU A 1 90 ? -3.882 0.625 -21.418 1.00 93.06 90 LEU A C 1
ATOM 730 O O . LEU A 1 90 ? -3.252 0.515 -22.469 1.00 93.06 90 LEU A O 1
ATOM 734 N N . ILE A 1 91 ? -3.310 0.409 -20.227 1.00 94.00 91 ILE A N 1
ATOM 735 C CA . ILE A 1 91 ? -1.910 -0.025 -20.070 1.00 94.00 91 ILE A CA 1
ATOM 736 C C . ILE A 1 91 ? -1.664 -1.366 -20.762 1.00 94.00 91 ILE A C 1
ATOM 738 O O . ILE A 1 91 ? -0.636 -1.522 -21.417 1.00 94.00 91 ILE A O 1
ATOM 742 N N . ILE A 1 92 ? -2.588 -2.325 -20.653 1.00 93.75 92 ILE A N 1
ATOM 743 C CA . ILE A 1 92 ? -2.450 -3.650 -21.278 1.00 93.75 92 ILE A CA 1
ATOM 744 C C . ILE A 1 92 ? -2.410 -3.540 -22.807 1.00 93.75 92 ILE A C 1
ATOM 746 O O . ILE A 1 92 ? -1.594 -4.207 -23.445 1.00 93.75 92 ILE A O 1
ATOM 750 N N . ILE A 1 93 ? -3.248 -2.694 -23.404 1.00 96.38 93 ILE A N 1
ATOM 751 C CA . ILE A 1 93 ? -3.388 -2.606 -24.866 1.00 96.38 93 ILE A CA 1
ATOM 752 C C . ILE A 1 93 ? -2.276 -1.759 -25.494 1.00 96.38 93 ILE A C 1
ATOM 754 O O . ILE A 1 93 ? -1.772 -2.095 -26.564 1.00 96.38 93 ILE A O 1
ATOM 758 N N . LEU A 1 94 ? -1.865 -0.670 -24.843 1.00 95.69 94 LEU A N 1
ATOM 759 C CA . LEU A 1 94 ? -0.966 0.301 -25.463 1.00 95.69 94 LEU A CA 1
ATOM 760 C C . LEU A 1 94 ? 0.490 -0.187 -25.596 1.00 95.69 94 LEU A C 1
ATOM 762 O O . LEU A 1 94 ? 0.958 -1.014 -24.802 1.00 95.69 94 LEU A O 1
ATOM 766 N N . PRO A 1 95 ? 1.251 0.359 -26.567 1.00 96.50 95 PRO A N 1
ATOM 767 C CA . PRO A 1 95 ? 2.694 0.149 -26.664 1.00 96.50 95 PRO A CA 1
ATOM 768 C C . PRO A 1 95 ? 3.426 0.609 -25.398 1.00 96.50 95 PRO A C 1
ATOM 770 O O . PRO A 1 95 ? 2.982 1.540 -24.722 1.00 96.50 95 PRO A O 1
ATOM 773 N N . TYR A 1 96 ? 4.588 0.011 -25.115 1.00 92.94 96 TYR A N 1
ATOM 774 C CA . TYR A 1 96 ? 5.363 0.264 -23.893 1.00 92.94 96 TYR A CA 1
ATOM 775 C C . TYR A 1 96 ? 5.604 1.757 -23.617 1.00 92.94 96 TYR A C 1
ATOM 777 O O . TYR A 1 96 ? 5.342 2.222 -22.510 1.00 92.94 96 TYR A O 1
ATOM 785 N N . GLY A 1 97 ? 6.028 2.535 -24.619 1.00 92.06 97 GLY A N 1
ATOM 786 C CA . GLY A 1 97 ? 6.292 3.968 -24.444 1.00 92.06 97 GLY A CA 1
ATOM 787 C C . GLY A 1 97 ? 5.060 4.767 -23.995 1.00 92.06 97 GLY A C 1
ATOM 788 O O . GLY A 1 97 ? 5.161 5.612 -23.105 1.00 92.06 97 GLY A O 1
ATOM 789 N N . MET A 1 98 ? 3.884 4.463 -24.553 1.00 94.19 98 MET A N 1
ATOM 790 C CA . MET A 1 98 ? 2.625 5.111 -24.169 1.00 94.19 98 MET A CA 1
ATOM 791 C C . MET A 1 98 ? 2.138 4.628 -22.800 1.00 94.19 98 MET A C 1
ATOM 793 O O . MET A 1 98 ? 1.754 5.450 -21.969 1.00 94.19 98 MET A O 1
ATOM 797 N N . ALA A 1 99 ? 2.212 3.318 -22.541 1.00 93.75 99 ALA A N 1
ATOM 798 C CA . ALA A 1 99 ? 1.873 2.733 -21.245 1.00 93.75 99 ALA A CA 1
ATOM 799 C C . ALA A 1 99 ? 2.730 3.339 -20.120 1.00 93.75 99 ALA A C 1
ATOM 801 O O . ALA A 1 99 ? 2.192 3.763 -19.100 1.00 93.75 99 ALA A O 1
ATOM 802 N N . ARG A 1 100 ? 4.043 3.485 -20.345 1.00 91.69 100 ARG A N 1
ATOM 803 C CA . ARG A 1 100 ? 4.980 4.156 -19.431 1.00 91.69 100 ARG A CA 1
ATOM 804 C C . ARG A 1 100 ? 4.566 5.596 -19.145 1.00 91.69 100 ARG A C 1
ATOM 806 O O . ARG A 1 100 ? 4.603 6.019 -17.993 1.00 91.69 100 ARG A O 1
ATOM 813 N N . ASN A 1 101 ? 4.175 6.350 -20.171 1.00 89.75 101 ASN A N 1
ATOM 814 C CA . ASN A 1 101 ? 3.765 7.744 -20.004 1.00 89.75 101 ASN A CA 1
ATOM 815 C C . ASN A 1 101 ? 2.456 7.855 -19.208 1.00 89.75 101 ASN A C 1
ATOM 817 O O . ASN A 1 101 ? 2.393 8.633 -18.261 1.00 89.75 101 ASN A O 1
ATOM 821 N N . ILE A 1 102 ? 1.442 7.045 -19.523 1.00 89.69 102 ILE A N 1
ATOM 822 C CA . ILE A 1 102 ? 0.180 7.009 -18.761 1.00 89.69 102 ILE A CA 1
ATOM 823 C C . ILE A 1 102 ? 0.439 6.628 -17.306 1.00 89.69 102 ILE A C 1
ATOM 825 O O . ILE A 1 102 ? -0.059 7.277 -16.386 1.00 89.69 102 ILE A O 1
ATOM 829 N N . GLN A 1 103 ? 1.266 5.609 -17.094 1.00 89.75 103 GLN A N 1
ATOM 830 C CA . GLN A 1 103 ? 1.633 5.156 -15.767 1.00 89.75 103 GLN A CA 1
ATOM 831 C C . GLN A 1 103 ? 2.326 6.274 -14.969 1.00 89.75 103 GLN A C 1
ATOM 833 O O . GLN A 1 103 ? 1.914 6.578 -13.849 1.00 89.75 103 GLN A O 1
ATOM 838 N N . ARG A 1 104 ? 3.346 6.917 -15.554 1.00 85.62 104 ARG A N 1
ATOM 839 C CA . ARG A 1 104 ? 4.154 7.969 -14.914 1.00 85.62 104 ARG A CA 1
ATOM 840 C C . ARG A 1 104 ? 3.360 9.236 -14.622 1.00 85.62 104 ARG A C 1
ATOM 842 O O . ARG A 1 104 ? 3.447 9.753 -13.514 1.00 85.62 104 ARG A O 1
ATOM 849 N N . TYR A 1 105 ? 2.635 9.748 -15.611 1.00 84.38 105 TYR A N 1
ATOM 850 C CA . TYR A 1 105 ? 2.025 11.075 -15.530 1.00 84.38 105 TYR A CA 1
ATOM 851 C C . TYR A 1 105 ? 0.605 11.057 -14.975 1.00 84.38 105 TYR A C 1
ATOM 853 O O . TYR A 1 105 ? 0.156 12.071 -14.451 1.00 84.38 105 TYR A O 1
ATOM 861 N N . PHE A 1 106 ? -0.101 9.929 -15.072 1.00 84.50 106 PHE A N 1
ATOM 862 C CA . PHE A 1 106 ? -1.494 9.847 -14.649 1.00 84.50 106 PHE A CA 1
ATOM 863 C C . PHE A 1 106 ? -1.689 8.877 -13.487 1.00 84.50 106 PHE A C 1
ATOM 865 O O . PHE A 1 106 ? -2.084 9.297 -12.400 1.00 84.50 106 PHE A O 1
ATOM 872 N N . MET A 1 107 ? -1.382 7.590 -13.674 1.00 87.50 107 MET A N 1
ATOM 873 C CA . MET A 1 107 ? -1.764 6.585 -12.680 1.00 87.50 107 MET A CA 1
ATOM 874 C C . MET A 1 107 ? -1.005 6.715 -11.359 1.00 87.50 107 MET A C 1
ATOM 876 O O . MET A 1 107 ? -1.648 6.656 -10.307 1.00 87.50 107 MET A O 1
ATOM 880 N N . TYR A 1 108 ? 0.322 6.901 -11.392 1.00 84.44 108 TYR A N 1
ATOM 881 C CA . TYR A 1 108 ? 1.139 7.054 -10.181 1.00 84.44 108 TYR A CA 1
ATOM 882 C C . TYR A 1 108 ? 0.692 8.241 -9.320 1.00 84.44 108 TYR A C 1
ATOM 884 O O . TYR A 1 108 ? 0.385 8.001 -8.147 1.00 84.44 108 TYR A O 1
ATOM 892 N N . PRO A 1 109 ? 0.585 9.478 -9.854 1.00 80.19 109 PRO A N 1
ATOM 893 C CA . PRO A 1 109 ? 0.059 10.606 -9.094 1.00 80.19 109 PRO A CA 1
ATOM 894 C C . PRO A 1 109 ? -1.355 10.337 -8.578 1.00 80.19 109 PRO A C 1
ATOM 896 O O . PRO A 1 109 ? -1.588 10.459 -7.381 1.00 80.19 109 PRO A O 1
ATOM 899 N N . PHE A 1 110 ? -2.270 9.873 -9.438 1.00 83.56 110 PHE A N 1
ATOM 900 C CA . PHE A 1 110 ? -3.665 9.614 -9.066 1.00 83.56 110 PHE A CA 1
ATOM 901 C C . PHE A 1 110 ? -3.790 8.634 -7.895 1.00 83.56 110 PHE A C 1
ATOM 903 O O . PHE A 1 110 ? -4.416 8.941 -6.879 1.00 83.56 110 PHE A O 1
ATOM 910 N N . SER A 1 111 ? -3.149 7.469 -7.999 1.00 85.31 111 SER A N 1
ATOM 911 C CA . SER A 1 111 ? -3.240 6.430 -6.969 1.00 85.31 111 SER A CA 1
ATOM 912 C C . SER A 1 111 ? -2.530 6.858 -5.686 1.00 85.31 111 SER A C 1
ATOM 914 O O . SER A 1 111 ? -3.044 6.618 -4.597 1.00 85.31 111 SER A O 1
ATOM 916 N N . THR A 1 112 ? -1.390 7.548 -5.799 1.00 80.69 112 THR A N 1
ATOM 917 C CA . THR A 1 112 ? -0.664 8.092 -4.642 1.00 80.69 112 THR A CA 1
ATOM 918 C C . THR A 1 112 ? -1.505 9.122 -3.897 1.00 80.69 112 THR A C 1
ATOM 920 O O . THR A 1 112 ? -1.653 9.023 -2.679 1.00 80.69 112 THR A O 1
ATOM 923 N N . THR A 1 113 ? -2.126 10.066 -4.611 1.00 80.31 113 THR A N 1
ATOM 924 C CA . THR A 1 113 ? -3.028 11.055 -4.013 1.00 80.31 113 THR A CA 1
ATOM 925 C C . THR A 1 113 ? -4.214 10.377 -3.334 1.00 80.31 113 THR A C 1
ATOM 927 O O . THR A 1 113 ? -4.561 10.760 -2.219 1.00 80.31 113 THR A O 1
ATOM 930 N N . ILE A 1 114 ? -4.805 9.340 -3.942 1.00 85.19 114 ILE A N 1
ATOM 931 C CA . ILE A 1 114 ? -5.897 8.586 -3.311 1.00 85.19 114 ILE A CA 1
ATOM 932 C C . ILE A 1 114 ? -5.420 7.869 -2.052 1.00 85.19 114 ILE A C 1
ATOM 934 O O . ILE A 1 114 ? -6.123 7.915 -1.046 1.00 85.19 114 ILE A O 1
ATOM 938 N N . ILE A 1 115 ? -4.251 7.229 -2.064 1.00 83.75 115 ILE A N 1
ATOM 939 C CA . ILE A 1 115 ? -3.705 6.538 -0.889 1.00 83.75 115 ILE A CA 1
ATOM 940 C C . ILE A 1 115 ? -3.443 7.532 0.242 1.00 83.75 115 ILE A C 1
ATOM 942 O O . ILE A 1 115 ? -3.889 7.296 1.363 1.00 83.75 115 ILE A O 1
ATOM 946 N N . ILE A 1 116 ? -2.804 8.669 -0.046 1.00 80.19 116 ILE A N 1
ATOM 947 C CA . ILE A 1 116 ? -2.566 9.729 0.943 1.00 80.19 116 ILE A CA 1
ATOM 948 C C . ILE A 1 116 ? -3.901 10.251 1.483 1.00 80.19 116 ILE A C 1
ATOM 950 O O . ILE A 1 116 ? -4.110 10.266 2.695 1.00 80.19 116 ILE A O 1
ATOM 954 N N . ALA A 1 117 ? -4.848 10.599 0.606 1.00 81.88 117 ALA A N 1
ATOM 955 C CA . ALA A 1 117 ? -6.176 11.053 1.013 1.00 81.88 117 ALA A CA 1
ATOM 956 C C . ALA A 1 117 ? -6.906 9.999 1.859 1.00 81.88 117 ALA A C 1
ATOM 958 O O . ALA A 1 117 ? -7.570 10.342 2.835 1.00 81.88 117 ALA A O 1
ATOM 959 N N . SER A 1 118 ? -6.748 8.717 1.529 1.00 84.94 118 SER A N 1
ATOM 960 C CA . SER A 1 118 ? -7.323 7.599 2.275 1.00 84.94 118 SER A CA 1
ATOM 961 C C . SER A 1 118 ? -6.735 7.503 3.677 1.00 84.94 118 SER A C 1
ATOM 963 O O . SER A 1 118 ? -7.492 7.429 4.640 1.00 84.94 118 SER A O 1
ATOM 965 N N . ILE A 1 119 ? -5.407 7.565 3.808 1.00 81.38 119 ILE A N 1
ATOM 966 C CA . ILE A 1 119 ? -4.697 7.572 5.096 1.00 81.38 119 ILE A CA 1
ATOM 967 C C . ILE A 1 119 ? -5.168 8.764 5.946 1.00 81.38 119 ILE A C 1
ATOM 969 O O . ILE A 1 119 ? -5.537 8.585 7.105 1.00 81.38 119 ILE A O 1
ATOM 973 N N . VAL A 1 120 ? -5.272 9.960 5.358 1.00 79.19 120 VAL A N 1
ATOM 974 C CA . VAL A 1 120 ? -5.763 11.165 6.052 1.00 79.19 120 VAL A CA 1
ATOM 975 C C . VAL A 1 120 ? -7.219 11.014 6.506 1.00 79.19 120 VAL A C 1
ATOM 977 O O . VAL A 1 120 ? -7.552 11.341 7.646 1.00 79.19 120 VAL A O 1
ATOM 980 N N . LEU A 1 121 ? -8.102 10.503 5.643 1.00 82.38 121 LEU A N 1
ATOM 981 C CA . LEU A 1 121 ? -9.512 10.283 5.979 1.00 82.38 121 LEU A CA 1
ATOM 982 C C . LEU A 1 121 ? -9.677 9.242 7.091 1.00 82.38 121 LEU A C 1
ATOM 984 O O . LEU A 1 121 ? -10.492 9.441 7.994 1.00 82.38 121 LEU A O 1
ATOM 988 N N . ILE A 1 122 ? -8.875 8.174 7.064 1.00 79.19 122 ILE A N 1
ATOM 989 C CA . ILE A 1 122 ? -8.823 7.170 8.131 1.00 79.19 122 ILE A CA 1
ATOM 990 C C . ILE A 1 122 ? -8.366 7.826 9.432 1.00 79.19 122 ILE A C 1
ATOM 992 O O . ILE A 1 122 ? -9.044 7.682 10.447 1.00 79.19 122 ILE A O 1
ATOM 996 N N . GLY A 1 123 ? -7.286 8.610 9.405 1.00 76.06 123 GLY A N 1
ATOM 997 C CA . GLY A 1 123 ? -6.799 9.339 10.575 1.00 76.06 123 GLY A CA 1
ATOM 998 C C . GLY A 1 123 ? -7.837 10.300 11.167 1.00 76.06 123 GLY A C 1
ATOM 999 O O . GLY A 1 123 ? -7.949 10.409 12.389 1.00 76.06 123 GLY A O 1
ATOM 1000 N N . LYS A 1 124 ? -8.645 10.956 10.321 1.00 77.69 124 LYS A N 1
ATOM 1001 C CA . LYS A 1 124 ? -9.677 11.909 10.761 1.00 77.69 124 LYS A CA 1
ATOM 1002 C C . LYS A 1 124 ? -10.894 11.230 11.397 1.00 77.69 124 LYS A C 1
ATOM 1004 O O . LYS A 1 124 ? -11.419 11.745 12.379 1.00 77.69 124 LYS A O 1
ATOM 1009 N N . TRP A 1 125 ? -11.390 10.133 10.823 1.00 73.00 125 TRP A N 1
ATOM 1010 C CA . TRP A 1 125 ? -12.660 9.512 11.250 1.00 73.00 125 TRP A CA 1
ATOM 1011 C C . TRP A 1 125 ? -12.489 8.318 12.185 1.00 73.00 125 TRP A C 1
ATOM 1013 O O . TRP A 1 125 ? -13.471 7.792 12.708 1.00 73.00 125 TRP A O 1
ATOM 1023 N N . SER A 1 126 ? -11.257 7.873 12.401 1.00 71.44 126 SER A N 1
ATOM 1024 C CA . SER A 1 126 ? -10.985 6.723 13.242 1.00 71.44 126 SER A CA 1
ATOM 1025 C C . SER A 1 126 ? -10.944 7.049 14.736 1.00 71.44 126 SER A C 1
ATOM 1027 O O . SER A 1 126 ? -10.426 8.081 15.166 1.00 71.44 126 SER A O 1
ATOM 1029 N N . ARG A 1 127 ? -11.346 6.049 15.533 1.00 74.75 127 ARG A N 1
ATOM 1030 C CA . ARG A 1 127 ? -10.947 5.891 16.938 1.00 74.75 127 ARG A CA 1
ATOM 1031 C C . ARG A 1 127 ? -9.418 5.925 17.097 1.00 74.75 127 ARG A C 1
ATOM 1033 O O . ARG A 1 127 ? -8.664 5.756 16.139 1.00 74.75 127 ARG A O 1
ATOM 1040 N N . PHE A 1 128 ? -8.958 6.110 18.327 1.00 68.88 128 PHE A N 1
ATOM 1041 C CA . PHE A 1 128 ? -7.543 6.284 18.666 1.00 68.88 128 PHE A CA 1
ATOM 1042 C C . PHE A 1 128 ? -6.611 5.202 18.074 1.00 68.88 128 PHE A C 1
ATOM 1044 O O . PHE A 1 128 ? -5.527 5.517 17.591 1.00 68.88 128 PHE A O 1
ATOM 1051 N N . GLU A 1 129 ? -7.069 3.949 18.010 1.00 66.50 129 GLU A N 1
ATOM 1052 C CA . GLU A 1 129 ? -6.284 2.813 17.507 1.00 66.50 129 GLU A CA 1
ATOM 1053 C C . GLU A 1 129 ? -5.903 2.934 16.019 1.00 66.50 129 GLU A C 1
ATOM 1055 O O . GLU A 1 129 ? -4.730 2.755 15.691 1.00 66.50 129 GLU A O 1
ATOM 1060 N N . LEU A 1 130 ? -6.810 3.321 15.101 1.00 74.06 130 L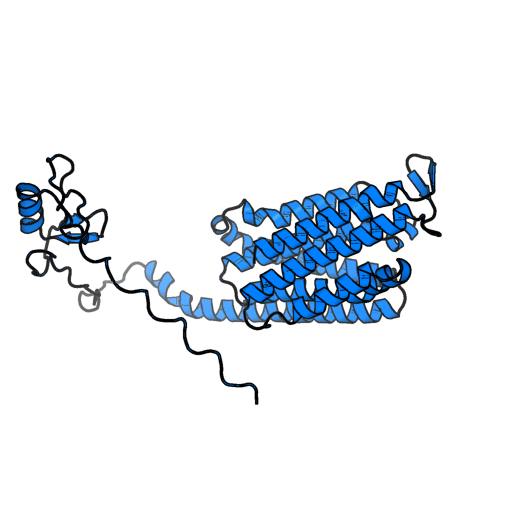EU A N 1
ATOM 1061 C CA . LEU A 1 130 ? -6.403 3.462 13.687 1.00 74.06 130 LEU A CA 1
ATOM 1062 C C . LEU A 1 130 ? -5.611 4.747 13.412 1.00 74.06 130 LEU A C 1
ATOM 1064 O O . LEU A 1 130 ? -4.972 4.825 12.366 1.00 74.06 130 LEU A O 1
ATOM 1068 N N . LYS A 1 131 ? -5.566 5.719 14.339 1.00 74.62 131 LYS A N 1
ATOM 1069 C CA . LYS A 1 131 ? -4.644 6.867 14.215 1.00 74.62 131 LYS A CA 1
ATOM 1070 C C . LYS A 1 131 ? -3.189 6.410 14.340 1.00 74.62 131 LYS A C 1
ATOM 1072 O O . LYS A 1 131 ? -2.361 6.815 13.528 1.00 74.62 131 LYS A O 1
ATOM 1077 N N . ALA A 1 132 ? -2.905 5.518 15.293 1.00 74.94 132 ALA A N 1
ATOM 1078 C CA . ALA A 1 132 ? -1.581 4.919 15.454 1.00 74.94 132 ALA A CA 1
ATOM 1079 C C . ALA A 1 132 ? -1.179 4.056 14.248 1.00 74.94 132 ALA A C 1
ATOM 1081 O O . ALA A 1 132 ? -0.044 4.107 13.775 1.00 74.94 132 ALA A O 1
ATOM 1082 N N . ILE A 1 133 ? -2.136 3.308 13.698 1.00 81.31 133 ILE A N 1
ATOM 1083 C CA . ILE A 1 133 ? -1.905 2.507 12.491 1.00 81.31 133 ILE A CA 1
ATOM 1084 C C . ILE A 1 133 ? -1.629 3.411 11.287 1.00 81.31 133 ILE A C 1
ATOM 1086 O O . ILE A 1 133 ? -0.695 3.168 10.530 1.00 81.31 133 ILE A O 1
ATOM 1090 N N . SER A 1 134 ? -2.405 4.484 11.130 1.00 81.00 134 SER A N 1
ATOM 1091 C CA . SER A 1 134 ? -2.283 5.429 10.019 1.00 81.00 134 SER A CA 1
ATOM 1092 C C . SER A 1 134 ? -0.889 6.050 9.925 1.00 81.00 134 SER A C 1
ATOM 1094 O O . SER A 1 134 ? -0.341 6.150 8.831 1.00 81.00 134 SER A O 1
ATOM 1096 N N . SER A 1 135 ? -0.293 6.453 11.047 1.00 78.81 135 SER A N 1
ATOM 1097 C CA . SER A 1 135 ? 1.057 7.028 11.051 1.00 78.81 135 SER A CA 1
ATOM 1098 C C . SER A 1 135 ? 2.143 5.995 10.755 1.00 78.81 135 SER A C 1
ATOM 1100 O O . SER A 1 135 ? 3.108 6.319 10.072 1.00 78.81 135 SER A O 1
ATOM 1102 N N . MET A 1 136 ? 2.002 4.757 11.250 1.00 81.81 136 MET A N 1
ATOM 1103 C CA . MET A 1 136 ? 2.949 3.678 10.943 1.00 81.81 136 MET A CA 1
ATOM 1104 C C . MET A 1 136 ? 2.890 3.326 9.457 1.00 81.81 136 MET A C 1
ATOM 1106 O O . MET A 1 136 ? 3.924 3.253 8.798 1.00 81.81 136 MET A O 1
ATOM 1110 N N . LEU A 1 137 ? 1.680 3.205 8.905 1.00 83.31 137 LEU A N 1
ATOM 1111 C CA . LEU A 1 137 ? 1.477 3.004 7.472 1.00 83.31 137 LEU A CA 1
ATOM 1112 C C . LEU A 1 137 ? 2.089 4.145 6.657 1.00 83.31 137 LEU A C 1
ATOM 1114 O O . LEU A 1 137 ? 2.783 3.882 5.681 1.00 83.31 137 LEU A O 1
ATOM 1118 N N . PHE A 1 138 ? 1.885 5.395 7.073 1.00 81.00 138 PHE A N 1
ATOM 1119 C CA . PHE A 1 138 ? 2.485 6.551 6.412 1.00 81.00 138 PHE A CA 1
ATOM 1120 C C . PHE A 1 138 ? 4.019 6.486 6.424 1.00 81.00 138 PHE A C 1
ATOM 1122 O O . PHE A 1 138 ? 4.644 6.594 5.371 1.00 81.00 138 PHE A O 1
ATOM 1129 N N . PHE A 1 139 ? 4.621 6.223 7.589 1.00 81.75 139 PHE A N 1
ATOM 1130 C CA . PHE A 1 139 ? 6.072 6.097 7.744 1.00 81.75 139 PHE A CA 1
ATOM 1131 C C . PHE A 1 139 ? 6.654 5.009 6.835 1.00 81.75 139 PHE A C 1
ATOM 1133 O O . PHE A 1 139 ? 7.646 5.223 6.137 1.00 81.75 139 PHE A O 1
ATOM 1140 N N . GLY A 1 140 ? 5.999 3.852 6.781 1.00 86.00 140 GLY A N 1
ATOM 1141 C CA . GLY A 1 140 ? 6.431 2.765 5.917 1.00 86.00 140 GLY A CA 1
ATOM 1142 C C . GLY A 1 140 ? 6.260 3.079 4.425 1.00 86.00 140 GLY A C 1
ATOM 1143 O O . GLY A 1 140 ? 7.147 2.762 3.634 1.00 86.00 140 GLY A O 1
ATOM 1144 N N . VAL A 1 141 ? 5.190 3.784 4.033 1.00 83.19 141 VAL A N 1
ATOM 1145 C CA . VAL A 1 141 ? 5.005 4.275 2.654 1.00 83.19 141 VAL A CA 1
ATOM 1146 C C . VAL A 1 141 ? 6.127 5.232 2.243 1.00 83.19 141 VAL A C 1
ATOM 1148 O O . VAL A 1 141 ? 6.611 5.121 1.117 1.00 83.19 141 VAL A O 1
ATOM 1151 N N . VAL A 1 142 ? 6.604 6.107 3.135 1.00 81.94 142 VAL A N 1
ATOM 1152 C CA . VAL A 1 142 ? 7.737 7.005 2.836 1.00 81.94 142 VAL A CA 1
ATOM 1153 C C . VAL A 1 142 ? 8.998 6.213 2.495 1.00 81.94 142 VAL A C 1
ATOM 1155 O O . VAL A 1 142 ? 9.628 6.475 1.471 1.00 81.94 142 VAL A O 1
ATOM 1158 N N . PHE A 1 143 ? 9.344 5.195 3.285 1.00 85.69 143 PHE A N 1
ATOM 1159 C CA . PHE A 1 143 ? 10.502 4.349 2.983 1.00 85.69 143 PHE A CA 1
ATOM 1160 C C . PHE A 1 143 ? 10.358 3.579 1.668 1.00 85.69 143 PHE A C 1
ATOM 1162 O O . PHE A 1 143 ? 11.318 3.470 0.901 1.00 85.69 143 PHE A O 1
ATOM 1169 N N . LEU A 1 144 ? 9.153 3.091 1.366 1.00 85.94 144 LEU A N 1
ATOM 1170 C CA . LEU A 1 144 ? 8.867 2.444 0.085 1.00 85.94 144 LEU A CA 1
ATOM 1171 C C . LEU A 1 144 ? 9.029 3.425 -1.087 1.00 85.94 144 LEU A C 1
ATOM 1173 O O . LEU A 1 144 ? 9.578 3.050 -2.125 1.00 85.94 144 LEU A O 1
ATOM 1177 N N . MET A 1 145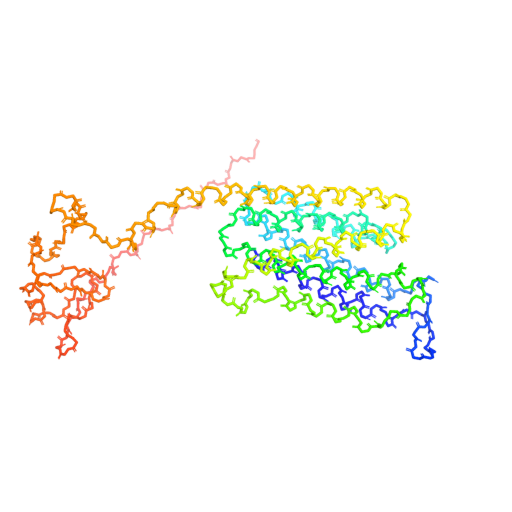 ? 8.625 4.687 -0.917 1.00 82.31 145 MET A N 1
ATOM 1178 C CA . MET A 1 145 ? 8.839 5.739 -1.915 1.00 82.31 145 MET A CA 1
ATOM 1179 C C . MET A 1 145 ? 10.311 6.112 -2.076 1.00 82.31 145 MET A C 1
ATOM 1181 O O . MET A 1 145 ? 10.777 6.200 -3.211 1.00 82.31 145 MET A O 1
ATOM 1185 N N . MET A 1 146 ? 11.070 6.251 -0.985 1.00 84.00 146 MET A N 1
ATOM 1186 C CA . MET A 1 146 ? 12.523 6.468 -1.048 1.00 84.00 146 MET A CA 1
ATOM 1187 C C . MET A 1 146 ? 13.213 5.327 -1.798 1.00 84.00 146 MET A C 1
ATOM 1189 O O . MET A 1 146 ? 14.014 5.560 -2.702 1.00 84.00 146 MET A O 1
ATOM 1193 N N . SER A 1 147 ? 12.836 4.083 -1.501 1.00 87.88 147 SER A N 1
ATOM 1194 C CA . SER A 1 147 ? 13.303 2.919 -2.251 1.00 87.88 147 SER A CA 1
ATOM 1195 C C . SER A 1 147 ? 12.972 3.017 -3.749 1.00 87.88 147 SER A C 1
ATOM 1197 O O . SER A 1 147 ? 13.754 2.544 -4.578 1.00 87.88 147 SER A O 1
ATOM 1199 N N . SER A 1 148 ? 11.815 3.583 -4.122 1.00 83.62 148 SER A N 1
ATOM 1200 C CA . SER A 1 148 ? 11.399 3.750 -5.530 1.00 83.62 148 SER A CA 1
ATOM 1201 C C . SER A 1 148 ? 12.230 4.816 -6.220 1.00 83.62 148 SER A C 1
ATOM 1203 O O . SER A 1 148 ? 12.730 4.588 -7.321 1.00 83.62 148 SER A O 1
ATOM 1205 N N . ALA A 1 149 ? 12.428 5.949 -5.549 1.00 83.00 149 ALA A N 1
ATOM 1206 C CA . ALA A 1 149 ? 13.229 7.055 -6.051 1.00 83.00 149 ALA A CA 1
ATOM 1207 C C . ALA A 1 149 ? 14.667 6.611 -6.352 1.00 83.00 149 ALA A C 1
ATOM 1209 O O . ALA A 1 149 ? 15.174 6.888 -7.439 1.00 83.00 149 ALA A O 1
ATOM 1210 N N . LEU A 1 150 ? 15.281 5.829 -5.457 1.00 83.12 150 LEU A N 1
ATOM 1211 C CA . LEU A 1 150 ? 16.650 5.321 -5.621 1.00 83.12 150 LEU A CA 1
ATOM 1212 C C . LEU A 1 150 ? 16.838 4.380 -6.826 1.00 83.12 150 LEU A C 1
ATOM 1214 O O . LEU A 1 150 ? 17.961 4.204 -7.288 1.00 83.12 150 LEU A O 1
ATOM 1218 N N . VAL A 1 151 ? 15.766 3.771 -7.346 1.00 81.88 151 VAL A N 1
ATOM 1219 C CA . VAL A 1 151 ? 15.824 2.889 -8.533 1.00 81.88 151 VAL A CA 1
ATOM 1220 C C . VAL A 1 151 ? 15.552 3.653 -9.827 1.00 81.88 151 VAL A C 1
ATOM 1222 O O . VAL A 1 151 ? 15.832 3.144 -10.913 1.00 81.88 151 VAL A O 1
ATOM 1225 N N . SER A 1 152 ? 15.026 4.876 -9.737 1.00 79.56 152 SER A N 1
ATOM 1226 C CA . SER A 1 152 ? 14.632 5.650 -10.911 1.00 79.56 152 SER A CA 1
ATOM 1227 C C . SER A 1 152 ? 15.816 5.933 -11.847 1.00 79.56 152 SER A C 1
ATOM 1229 O O . SER A 1 152 ? 16.934 6.195 -11.401 1.00 79.56 152 SER A O 1
ATOM 1231 N N . LYS A 1 153 ? 15.555 5.903 -13.165 1.00 79.62 153 LYS A N 1
ATOM 1232 C CA . LYS A 1 153 ? 16.551 6.205 -14.212 1.00 79.62 153 LYS A CA 1
ATOM 1233 C C . LYS A 1 153 ? 17.232 7.553 -13.955 1.00 79.62 153 LYS A C 1
ATOM 1235 O O . LYS A 1 153 ? 18.452 7.614 -13.951 1.00 79.62 153 LYS A O 1
ATOM 1240 N N . SER A 1 154 ? 16.445 8.575 -13.620 1.00 79.19 154 SER A N 1
ATOM 1241 C CA . SER A 1 154 ? 16.930 9.929 -13.335 1.00 79.19 154 SER A CA 1
ATOM 1242 C C . SER A 1 154 ? 17.970 9.960 -12.213 1.00 79.19 154 SER A C 1
ATOM 1244 O O . SER A 1 154 ? 18.986 10.628 -12.335 1.00 79.19 154 SER A O 1
ATOM 1246 N N . VAL A 1 155 ? 17.763 9.190 -11.141 1.00 77.62 155 VAL A N 1
ATOM 1247 C CA . VAL A 1 155 ? 18.719 9.118 -10.028 1.00 77.62 155 VAL A CA 1
ATOM 1248 C C . VAL A 1 155 ? 19.991 8.358 -10.420 1.00 77.62 155 VAL A C 1
ATOM 1250 O O . VAL A 1 155 ? 21.081 8.741 -10.001 1.00 77.62 155 VAL A O 1
ATOM 1253 N N . LYS A 1 156 ? 19.878 7.326 -11.264 1.00 77.69 156 LYS A N 1
ATOM 1254 C CA . LYS A 1 156 ? 21.043 6.595 -11.791 1.00 77.69 156 LYS A CA 1
ATOM 1255 C C . LYS A 1 156 ? 21.877 7.431 -12.772 1.00 77.69 156 LYS A C 1
ATOM 1257 O O . LYS A 1 156 ? 23.089 7.262 -12.818 1.00 77.69 156 LYS A O 1
ATOM 1262 N N . GLU A 1 157 ? 21.256 8.347 -13.514 1.00 79.06 157 GLU A N 1
ATOM 1263 C CA . GLU A 1 157 ? 21.933 9.235 -14.477 1.00 79.06 157 GLU A CA 1
ATOM 1264 C C . GLU A 1 157 ? 22.819 10.304 -13.819 1.00 79.06 157 GLU A C 1
ATOM 1266 O O . GLU A 1 157 ? 23.709 10.845 -14.470 1.00 79.06 157 GLU A O 1
ATOM 1271 N N . LEU A 1 158 ? 22.646 10.577 -12.521 1.00 78.56 158 LEU A N 1
ATOM 1272 C CA . LEU A 1 158 ? 23.470 11.549 -11.791 1.00 78.56 158 LEU A CA 1
ATOM 1273 C C . LEU A 1 158 ? 24.925 11.099 -11.584 1.00 78.56 158 LEU A C 1
ATOM 127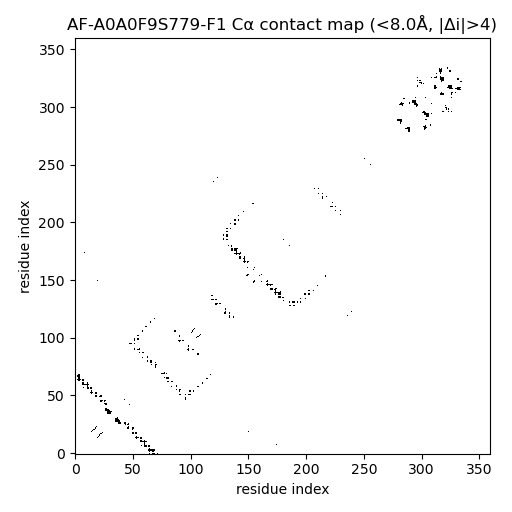5 O O . LEU A 1 158 ? 25.710 11.854 -11.015 1.00 78.56 158 LEU A O 1
ATOM 1279 N N . ASN A 1 159 ? 25.286 9.870 -11.975 1.00 75.62 159 ASN A N 1
ATOM 1280 C CA . ASN A 1 159 ? 26.595 9.254 -11.716 1.00 75.62 159 ASN A CA 1
ATOM 1281 C C . ASN A 1 159 ? 27.009 9.266 -10.229 1.00 75.62 159 ASN A C 1
ATOM 1283 O O . ASN A 1 159 ? 28.186 9.116 -9.900 1.00 75.62 159 ASN A O 1
ATOM 1287 N N . ILE A 1 160 ? 26.049 9.426 -9.312 1.00 78.69 160 ILE A N 1
ATOM 1288 C CA . ILE A 1 160 ? 26.291 9.284 -7.878 1.00 78.69 160 ILE A CA 1
ATOM 1289 C C . ILE A 1 160 ? 26.413 7.781 -7.601 1.00 78.69 160 ILE A C 1
ATOM 1291 O O . ILE A 1 160 ? 25.512 7.033 -7.993 1.00 78.69 160 ILE A O 1
ATOM 1295 N N . PRO A 1 161 ? 27.480 7.313 -6.926 1.00 71.62 161 PRO A N 1
ATOM 1296 C CA . PRO A 1 161 ? 27.651 5.906 -6.580 1.00 71.62 161 PRO A CA 1
ATOM 1297 C C . PRO A 1 161 ? 26.654 5.514 -5.482 1.00 71.62 161 PRO A C 1
ATOM 1299 O O . PRO A 1 161 ? 26.984 5.408 -4.301 1.00 71.62 161 PRO A O 1
ATOM 1302 N N . ILE A 1 162 ? 25.393 5.331 -5.865 1.00 76.62 162 ILE A N 1
ATOM 1303 C CA . ILE A 1 162 ? 24.354 4.829 -4.977 1.00 76.62 162 ILE A CA 1
ATOM 1304 C C . ILE A 1 162 ? 24.566 3.329 -4.852 1.00 76.62 162 ILE A C 1
ATOM 1306 O O . ILE A 1 162 ? 24.500 2.580 -5.826 1.00 76.62 162 ILE A O 1
ATOM 1310 N N . MET A 1 163 ? 24.815 2.896 -3.622 1.00 78.75 163 MET A N 1
ATOM 1311 C CA . MET A 1 163 ? 24.961 1.490 -3.284 1.00 78.75 163 MET A CA 1
ATOM 1312 C C . MET A 1 163 ? 23.715 0.710 -3.736 1.00 78.75 163 MET A C 1
ATOM 1314 O O . MET A 1 163 ? 22.605 0.990 -3.279 1.00 78.75 163 MET A O 1
ATOM 1318 N N . LEU A 1 164 ? 23.897 -0.295 -4.600 1.00 73.19 164 LEU A N 1
ATOM 1319 C CA . LEU A 1 164 ? 22.820 -1.134 -5.158 1.00 73.19 164 LEU A CA 1
ATOM 1320 C C . LEU A 1 164 ? 21.907 -1.748 -4.082 1.00 73.19 164 LEU A C 1
ATOM 1322 O O . LEU A 1 164 ? 20.716 -1.943 -4.314 1.00 73.19 164 LEU A O 1
ATOM 1326 N N . TYR A 1 165 ? 22.448 -2.019 -2.893 1.00 80.25 165 TYR A N 1
ATOM 1327 C CA . TYR A 1 165 ? 21.714 -2.601 -1.769 1.00 80.25 165 TYR A CA 1
ATOM 1328 C C . TYR A 1 165 ? 20.839 -1.598 -0.999 1.00 80.25 165 TYR A C 1
ATOM 1330 O O . TYR A 1 165 ? 19.962 -2.014 -0.243 1.00 80.25 165 TYR A O 1
ATOM 1338 N N . LEU A 1 166 ? 21.023 -0.286 -1.187 1.00 83.50 166 LEU A N 1
ATOM 1339 C CA . LEU A 1 166 ? 20.324 0.731 -0.399 1.00 83.50 166 LEU A CA 1
ATOM 1340 C C . LEU A 1 166 ? 18.812 0.739 -0.675 1.00 83.50 166 LEU A C 1
ATOM 1342 O O . LEU A 1 166 ? 18.009 0.800 0.255 1.00 83.50 166 LEU A O 1
ATOM 1346 N N . SER A 1 167 ? 18.410 0.623 -1.944 1.00 86.94 167 SER A N 1
ATOM 1347 C CA . SER A 1 167 ? 16.990 0.566 -2.312 1.00 86.94 167 SER A CA 1
ATOM 1348 C C . SER A 1 167 ? 16.271 -0.672 -1.740 1.00 86.94 167 SER A C 1
ATOM 1350 O O . SER A 1 167 ? 15.211 -0.486 -1.130 1.00 86.94 167 SER A O 1
ATOM 1352 N N . PRO A 1 168 ? 16.816 -1.903 -1.856 1.00 83.69 168 PRO A N 1
ATOM 1353 C CA . PRO A 1 168 ? 16.271 -3.076 -1.173 1.00 83.69 168 PRO A CA 1
ATOM 1354 C C . PRO A 1 168 ? 16.164 -2.916 0.347 1.00 83.69 168 PRO A C 1
ATOM 1356 O O . PRO A 1 168 ? 15.136 -3.276 0.913 1.00 83.69 168 PRO A O 1
ATOM 1359 N N . ILE A 1 169 ? 17.170 -2.333 1.014 1.00 85.94 169 ILE A N 1
ATOM 1360 C CA . ILE A 1 169 ? 17.126 -2.100 2.469 1.00 85.94 169 ILE A CA 1
ATOM 1361 C C . ILE A 1 169 ? 15.959 -1.181 2.836 1.00 85.94 169 ILE A C 1
ATOM 1363 O O . ILE A 1 169 ? 15.159 -1.531 3.704 1.00 85.94 169 ILE A O 1
ATOM 1367 N N . PHE A 1 170 ? 15.808 -0.042 2.152 1.00 87.62 170 PHE A N 1
ATOM 1368 C CA . PHE A 1 170 ? 14.677 0.858 2.394 1.00 87.62 170 PHE A CA 1
ATOM 1369 C C . PHE A 1 170 ? 13.331 0.192 2.111 1.00 87.62 170 PHE A C 1
ATOM 1371 O O . PHE A 1 170 ? 12.373 0.418 2.845 1.00 87.62 170 PHE A O 1
ATOM 1378 N N . PHE A 1 171 ? 13.260 -0.662 1.087 1.00 87.31 171 PHE A N 1
ATOM 1379 C CA . PHE A 1 171 ? 12.049 -1.421 0.796 1.00 87.31 171 PHE A CA 1
ATOM 1380 C C . PHE A 1 171 ? 11.689 -2.367 1.947 1.00 87.31 171 PHE A C 1
ATOM 1382 O O . PHE A 1 171 ? 10.551 -2.361 2.410 1.00 87.31 171 PHE A O 1
ATOM 1389 N N . ILE A 1 172 ? 12.664 -3.141 2.436 1.00 85.88 172 ILE A N 1
ATOM 1390 C CA . ILE A 1 172 ? 12.482 -4.088 3.543 1.00 85.88 172 ILE A CA 1
ATOM 1391 C C . ILE A 1 172 ? 12.064 -3.348 4.814 1.00 85.88 172 ILE A C 1
ATOM 1393 O O . ILE A 1 172 ? 11.091 -3.744 5.449 1.00 85.88 172 ILE A O 1
ATOM 1397 N N . ILE A 1 173 ? 12.743 -2.250 5.162 1.00 87.38 173 ILE A N 1
ATOM 1398 C CA . ILE A 1 173 ? 12.384 -1.425 6.324 1.00 87.38 173 ILE A CA 1
ATOM 1399 C C . ILE A 1 173 ? 10.956 -0.894 6.174 1.00 87.38 173 ILE A C 1
ATOM 1401 O O . ILE A 1 173 ? 10.152 -1.035 7.094 1.00 87.38 173 ILE A O 1
ATOM 1405 N N . GLY A 1 174 ? 10.613 -0.335 5.010 1.00 88.75 174 GLY A N 1
ATOM 1406 C CA . GLY A 1 174 ? 9.270 0.169 4.735 1.00 88.75 174 GLY A CA 1
ATOM 1407 C C . GLY A 1 174 ? 8.198 -0.912 4.870 1.00 88.75 174 GLY A C 1
ATOM 1408 O O . GLY A 1 174 ? 7.187 -0.692 5.534 1.00 88.75 174 GLY A O 1
ATOM 1409 N N . ALA A 1 175 ?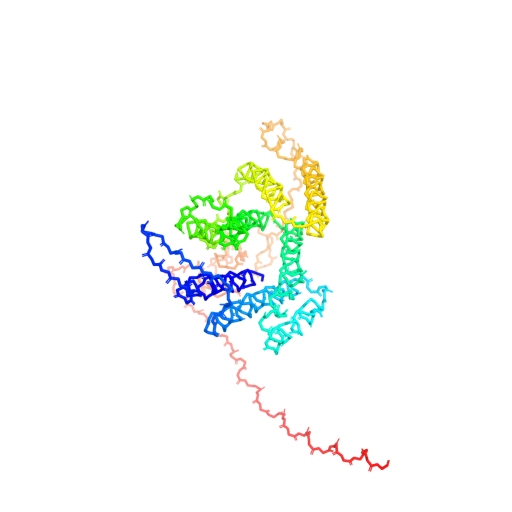 8.442 -2.103 4.321 1.00 86.62 175 ALA A N 1
ATOM 1410 C CA . ALA A 1 175 ? 7.540 -3.245 4.435 1.00 86.62 175 ALA A CA 1
ATOM 1411 C C . ALA A 1 175 ? 7.386 -3.728 5.889 1.00 86.62 175 ALA A C 1
ATOM 1413 O O . ALA A 1 175 ? 6.265 -3.963 6.337 1.00 86.62 175 ALA A O 1
ATOM 1414 N N . LEU A 1 176 ? 8.479 -3.823 6.654 1.00 86.62 176 LEU A N 1
ATOM 1415 C CA . LEU A 1 176 ? 8.436 -4.210 8.069 1.00 86.62 176 LEU A CA 1
ATOM 1416 C C . LEU A 1 176 ? 7.634 -3.208 8.906 1.00 86.62 176 LEU A C 1
ATOM 1418 O O . LEU A 1 176 ? 6.790 -3.613 9.702 1.00 86.62 176 LEU A O 1
ATOM 1422 N N . VAL A 1 177 ? 7.848 -1.907 8.690 1.00 88.44 177 VAL A N 1
ATOM 1423 C CA . VAL A 1 177 ? 7.104 -0.831 9.365 1.00 88.44 177 VAL A CA 1
ATOM 1424 C C . VAL A 1 177 ? 5.609 -0.912 9.053 1.00 88.44 177 VAL A C 1
ATOM 1426 O O . VAL A 1 177 ? 4.782 -0.790 9.954 1.00 88.44 177 VAL A O 1
ATOM 1429 N N . VAL A 1 178 ? 5.253 -1.142 7.788 1.00 85.81 178 VAL A N 1
ATOM 1430 C CA . VAL A 1 178 ? 3.861 -1.306 7.350 1.00 85.81 178 VAL A CA 1
ATOM 1431 C C . VAL A 1 178 ? 3.189 -2.516 7.997 1.00 85.81 178 VAL A C 1
ATOM 1433 O O . VAL A 1 178 ? 2.003 -2.455 8.312 1.00 85.81 178 VAL A O 1
ATOM 1436 N N . MET A 1 179 ? 3.924 -3.617 8.157 1.00 84.00 179 MET A N 1
ATOM 1437 C CA . MET A 1 179 ? 3.409 -4.872 8.714 1.00 84.00 179 MET A CA 1
ATOM 1438 C C . MET A 1 179 ? 3.362 -4.862 10.245 1.00 84.00 179 MET A C 1
ATOM 1440 O O . MET A 1 179 ? 2.634 -5.655 10.839 1.00 84.00 179 MET A O 1
ATOM 1444 N N . LEU A 1 180 ? 4.093 -3.951 10.890 1.00 85.25 180 LEU A N 1
ATOM 1445 C CA . LEU A 1 180 ? 4.193 -3.834 12.344 1.00 85.25 180 LEU A CA 1
ATOM 1446 C C . LEU A 1 180 ? 2.834 -3.801 13.076 1.00 85.25 180 LEU A C 1
ATOM 1448 O O . LEU A 1 180 ? 2.694 -4.513 14.074 1.00 85.25 180 LEU A O 1
ATOM 1452 N N . PRO A 1 181 ? 1.803 -3.075 12.592 1.00 83.12 181 PRO A N 1
ATOM 1453 C CA . PRO A 1 181 ? 0.499 -3.038 13.249 1.00 83.12 181 PRO A CA 1
ATOM 1454 C C . PRO A 1 181 ? -0.273 -4.364 13.217 1.00 83.12 181 PRO A C 1
ATOM 1456 O O . PRO A 1 181 ? -1.268 -4.491 13.921 1.00 83.12 181 PRO A O 1
ATOM 1459 N N . LEU A 1 182 ? 0.140 -5.337 12.393 1.00 81.19 182 LEU A N 1
ATOM 1460 C CA . LEU A 1 182 ? -0.453 -6.680 12.377 1.00 81.19 182 LEU A CA 1
ATOM 1461 C C . LEU A 1 182 ? 0.113 -7.579 13.480 1.00 81.19 182 LEU A C 1
ATOM 1463 O O . LEU A 1 182 ? -0.517 -8.572 13.833 1.00 81.19 182 LEU A O 1
ATOM 1467 N N . VAL A 1 183 ? 1.307 -7.258 13.986 1.00 84.69 183 VAL A N 1
ATOM 1468 C CA . VAL A 1 183 ? 2.042 -8.091 14.948 1.00 84.69 183 VAL A CA 1
ATOM 1469 C C . VAL A 1 183 ? 1.966 -7.513 16.358 1.00 84.69 183 VAL A C 1
ATOM 1471 O O . VAL A 1 183 ? 1.889 -8.268 17.323 1.00 84.69 183 VAL A O 1
ATOM 1474 N N . ILE A 1 184 ? 1.994 -6.185 16.497 1.00 83.44 184 ILE A N 1
ATOM 1475 C CA . ILE A 1 184 ? 2.019 -5.530 17.809 1.00 83.44 184 ILE A CA 1
ATOM 1476 C C . ILE A 1 184 ? 0.600 -5.203 18.281 1.00 83.44 184 ILE A C 1
ATOM 1478 O O . ILE A 1 184 ? -0.172 -4.571 17.561 1.00 83.44 184 ILE A O 1
ATOM 1482 N N . ASP A 1 185 ? 0.287 -5.567 19.529 1.00 81.25 185 ASP A N 1
ATOM 1483 C CA . ASP A 1 185 ? -0.948 -5.147 20.191 1.00 81.25 185 ASP A CA 1
ATOM 1484 C C . ASP A 1 185 ? -0.967 -3.618 20.373 1.00 81.25 185 ASP A C 1
ATOM 1486 O O . ASP A 1 185 ? -0.169 -3.020 21.105 1.00 81.25 185 ASP A O 1
ATOM 1490 N N . LEU A 1 186 ? -1.906 -2.980 19.680 1.00 70.31 186 LEU A N 1
ATOM 1491 C CA . LEU A 1 186 ? -2.065 -1.530 19.581 1.00 70.31 186 LEU A CA 1
ATOM 1492 C C . LEU A 1 186 ? -2.274 -0.851 20.934 1.00 70.31 186 LEU A C 1
ATOM 1494 O O . LEU A 1 186 ? -1.908 0.317 21.094 1.00 70.31 186 LEU A O 1
ATOM 1498 N N . LYS A 1 187 ? -2.803 -1.573 21.929 1.00 72.81 187 LYS A N 1
ATOM 1499 C CA . LYS A 1 187 ? -2.999 -1.033 23.282 1.00 72.81 187 LYS A CA 1
ATOM 1500 C C . LYS A 1 187 ? -1.679 -0.625 23.938 1.00 72.81 187 LYS A C 1
ATOM 1502 O O . LYS A 1 187 ? -1.619 0.425 24.584 1.00 72.81 187 LYS A O 1
ATOM 1507 N N . SER A 1 188 ? -0.607 -1.381 23.691 1.00 72.19 188 SER A N 1
ATOM 1508 C CA . SER A 1 188 ? 0.739 -1.085 24.202 1.00 72.19 188 SER A CA 1
ATOM 1509 C C . SER A 1 188 ? 1.372 0.155 23.556 1.00 72.19 188 SER A C 1
ATOM 1511 O O . SER A 1 188 ? 2.337 0.703 24.086 1.00 72.19 188 SER A O 1
ATOM 1513 N N . ILE A 1 189 ? 0.850 0.605 22.412 1.00 65.50 189 ILE A N 1
ATOM 1514 C CA . ILE A 1 189 ? 1.427 1.681 21.594 1.00 65.50 189 ILE A CA 1
ATOM 1515 C C . ILE A 1 189 ? 0.817 3.051 21.950 1.00 65.50 189 ILE A C 1
ATOM 1517 O O . ILE A 1 189 ? 1.286 4.087 21.495 1.00 65.50 189 ILE A O 1
ATOM 1521 N N . SER A 1 190 ? -0.195 3.116 22.814 1.00 58.06 190 SER A N 1
ATOM 1522 C CA . SER A 1 190 ? -0.906 4.368 23.135 1.00 58.06 190 SER A CA 1
ATOM 1523 C C . SER A 1 190 ? -0.014 5.488 23.715 1.00 58.06 190 SER A C 1
ATOM 1525 O O . SER A 1 190 ? -0.211 6.659 23.389 1.00 58.06 190 SER A O 1
ATOM 1527 N N . HIS A 1 191 ? 1.040 5.161 24.473 1.00 66.38 191 HIS A N 1
ATOM 1528 C CA . HIS A 1 191 ? 2.040 6.143 24.933 1.00 66.38 191 HIS A CA 1
ATOM 1529 C C . HIS A 1 191 ? 3.009 6.619 23.832 1.00 66.38 191 HIS A C 1
ATOM 1531 O O . HIS A 1 191 ? 3.695 7.633 23.993 1.00 66.38 191 HIS A O 1
ATOM 1537 N N . MET A 1 192 ? 3.033 5.938 22.685 1.00 58.91 192 MET A N 1
ATOM 1538 C CA . MET A 1 192 ? 3.899 6.220 21.541 1.00 58.91 192 MET A CA 1
ATOM 1539 C C . MET A 1 192 ? 3.438 7.449 20.733 1.00 58.91 192 MET A C 1
ATOM 1541 O O . MET A 1 192 ? 4.141 7.849 19.813 1.00 58.91 192 MET A O 1
ATOM 1545 N N . LEU A 1 193 ? 2.329 8.126 21.079 1.00 57.38 193 LEU A N 1
ATOM 1546 C CA . LEU A 1 193 ? 1.861 9.326 20.356 1.00 57.38 193 LEU A CA 1
ATOM 1547 C C . LEU A 1 193 ? 2.906 10.448 20.252 1.00 57.38 193 LEU A C 1
ATOM 1549 O O . LEU A 1 193 ? 2.953 11.155 19.247 1.00 57.38 193 LEU A O 1
ATOM 1553 N N . ARG A 1 194 ? 3.760 10.618 21.270 1.00 63.81 194 ARG A N 1
ATOM 1554 C CA . ARG A 1 194 ? 4.856 11.603 21.211 1.00 63.81 194 ARG A CA 1
ATOM 1555 C C . ARG A 1 194 ? 5.924 11.194 20.197 1.00 63.81 194 ARG A C 1
ATOM 1557 O O . ARG A 1 194 ? 6.383 12.034 19.433 1.00 63.81 194 ARG A O 1
ATOM 1564 N N . PHE A 1 195 ? 6.268 9.908 20.160 1.00 61.03 195 PHE A N 1
ATOM 1565 C CA . PHE A 1 195 ? 7.189 9.340 19.175 1.00 61.03 195 PHE A CA 1
ATOM 1566 C C . PHE A 1 195 ? 6.611 9.447 17.759 1.00 61.03 195 PHE A C 1
ATOM 1568 O O . PHE A 1 195 ? 7.293 9.881 16.842 1.00 61.03 195 PHE A O 1
ATOM 1575 N N . LEU A 1 196 ? 5.317 9.182 17.609 1.00 59.78 196 LEU A N 1
ATOM 1576 C CA . LEU A 1 196 ? 4.561 9.346 16.373 1.00 59.78 196 LEU A CA 1
ATOM 1577 C C . LEU A 1 196 ? 4.557 10.785 15.845 1.00 59.78 196 LEU A C 1
ATOM 1579 O O . LEU A 1 196 ? 4.690 10.987 14.645 1.00 59.78 196 LEU A O 1
ATOM 1583 N N . SER A 1 197 ? 4.396 11.777 16.727 1.00 64.25 197 SER A N 1
ATOM 1584 C CA . SER A 1 197 ? 4.441 13.198 16.361 1.00 64.25 197 SER A CA 1
ATOM 1585 C C . SER A 1 197 ? 5.820 13.580 15.816 1.00 64.25 197 SER A C 1
ATOM 1587 O O . SER A 1 197 ? 5.927 14.224 14.775 1.00 64.25 197 SER A O 1
ATOM 1589 N N . ILE A 1 198 ? 6.883 13.095 16.464 1.00 66.56 198 ILE A N 1
ATOM 1590 C CA . ILE A 1 198 ? 8.267 13.295 16.017 1.00 66.56 198 ILE A CA 1
ATOM 1591 C C . ILE A 1 198 ? 8.520 12.573 14.686 1.00 66.56 198 ILE A C 1
ATOM 1593 O O . ILE A 1 198 ? 9.080 13.171 13.771 1.00 66.56 198 ILE A O 1
ATOM 1597 N N . CYS A 1 199 ? 8.067 11.325 14.536 1.00 57.59 199 CYS A N 1
ATOM 1598 C CA . CYS A 1 199 ? 8.150 10.582 13.277 1.00 57.59 199 CYS A CA 1
ATOM 1599 C C . CYS A 1 199 ? 7.357 11.259 12.156 1.00 57.59 199 CYS A C 1
ATOM 1601 O O . CYS A 1 199 ? 7.830 11.279 11.023 1.00 57.59 199 CYS A O 1
ATOM 1603 N N . GLY A 1 200 ? 6.194 11.838 12.468 1.00 65.12 200 GLY A N 1
ATOM 1604 C CA . GLY A 1 200 ? 5.396 12.658 11.560 1.00 65.12 200 GLY A CA 1
ATOM 1605 C C . GLY A 1 200 ? 6.187 13.867 11.069 1.00 65.12 200 GLY A C 1
ATOM 1606 O O . GLY A 1 200 ? 6.411 14.005 9.877 1.00 65.12 200 GLY A O 1
ATOM 1607 N N . ILE A 1 201 ? 6.725 14.683 11.981 1.00 70.31 201 ILE A N 1
ATOM 1608 C CA . ILE A 1 201 ? 7.578 15.833 11.624 1.00 70.31 201 ILE A CA 1
ATOM 1609 C C . ILE A 1 201 ? 8.778 15.390 10.778 1.00 70.31 201 ILE A C 1
ATOM 1611 O O . ILE A 1 201 ? 9.092 16.009 9.763 1.00 70.31 201 ILE A O 1
ATOM 1615 N N . PHE A 1 202 ? 9.436 14.296 11.162 1.00 62.50 202 PHE A N 1
ATOM 1616 C CA . PHE A 1 202 ? 10.569 13.763 10.417 1.00 62.50 202 PHE A CA 1
ATOM 1617 C C . PHE A 1 202 ? 10.175 13.326 9.002 1.00 62.50 202 PHE A C 1
ATOM 1619 O O . PHE A 1 202 ? 10.913 13.610 8.060 1.00 62.50 202 PHE A O 1
ATOM 1626 N N . THR A 1 203 ? 9.011 12.689 8.838 1.00 59.22 203 THR A N 1
ATOM 1627 C CA . THR A 1 203 ? 8.499 12.289 7.517 1.00 59.22 203 THR A CA 1
ATOM 1628 C C . THR A 1 203 ? 8.135 13.470 6.644 1.00 59.22 203 THR A C 1
ATOM 1630 O O . THR A 1 203 ? 8.421 13.427 5.454 1.00 59.22 203 THR A O 1
ATOM 1633 N N . ILE A 1 204 ? 7.591 14.538 7.223 1.00 61.25 204 ILE A N 1
ATOM 1634 C CA . ILE A 1 204 ? 7.333 15.797 6.512 1.00 61.25 204 ILE A CA 1
ATOM 1635 C C . ILE A 1 204 ? 8.639 16.359 5.968 1.00 61.25 204 ILE A C 1
ATOM 1637 O O . ILE A 1 204 ? 8.752 16.646 4.781 1.00 61.25 204 ILE A O 1
ATOM 1641 N N . ILE A 1 205 ? 9.659 16.451 6.823 1.00 72.12 205 ILE A N 1
ATOM 1642 C CA . ILE A 1 205 ? 10.978 16.943 6.422 1.00 72.12 205 ILE A CA 1
ATOM 1643 C C . ILE A 1 205 ? 11.561 16.058 5.315 1.00 72.12 205 ILE A C 1
ATOM 1645 O O . ILE A 1 205 ? 12.045 16.581 4.315 1.00 72.12 205 ILE A O 1
ATOM 1649 N N . THR A 1 206 ? 11.489 14.730 5.447 1.00 59.19 206 THR A N 1
ATOM 1650 C CA . THR A 1 206 ? 12.017 13.821 4.413 1.00 59.19 206 THR A CA 1
ATOM 1651 C C . THR A 1 206 ? 11.228 13.889 3.109 1.00 59.19 206 THR A C 1
ATOM 1653 O O . THR A 1 206 ? 11.849 13.848 2.054 1.00 59.19 206 THR A O 1
ATOM 1656 N N . MET A 1 207 ? 9.903 14.041 3.154 1.00 62.47 207 MET A N 1
ATOM 1657 C CA . MET A 1 207 ? 9.060 14.247 1.970 1.00 62.47 207 MET A CA 1
ATOM 1658 C C . MET A 1 207 ? 9.402 15.558 1.263 1.00 62.47 207 MET A C 1
ATOM 1660 O O . MET A 1 207 ? 9.681 15.539 0.071 1.00 62.47 207 MET A O 1
ATOM 1664 N N . VAL A 1 208 ? 9.481 16.670 1.998 1.00 66.38 208 VAL A N 1
ATOM 1665 C CA . VAL A 1 208 ? 9.850 17.981 1.440 1.00 66.38 208 VAL A CA 1
ATOM 1666 C C . VAL A 1 208 ? 11.253 17.941 0.835 1.00 66.38 208 VAL A C 1
ATOM 1668 O O . VAL A 1 208 ? 11.462 18.438 -0.267 1.00 66.38 208 VAL A O 1
ATOM 1671 N N . LEU A 1 209 ? 12.221 17.313 1.508 1.00 63.91 209 LEU A N 1
ATOM 1672 C CA . LEU A 1 209 ? 13.575 17.151 0.970 1.00 63.91 209 LEU A CA 1
ATOM 1673 C C . LEU A 1 209 ? 13.597 16.259 -0.278 1.00 63.91 209 LEU A C 1
ATOM 1675 O O . LEU A 1 209 ? 14.311 16.574 -1.229 1.00 63.91 209 LEU A O 1
ATOM 1679 N N . LEU A 1 210 ? 12.814 15.176 -0.297 1.00 61.81 210 LEU A N 1
ATOM 1680 C CA . LEU A 1 210 ? 12.679 14.294 -1.456 1.00 61.81 210 LEU A CA 1
ATOM 1681 C C . LEU A 1 210 ? 12.036 15.029 -2.637 1.00 61.81 210 LEU A C 1
ATOM 1683 O O . LEU A 1 210 ? 12.483 14.865 -3.768 1.00 61.81 210 LEU A O 1
ATOM 1687 N N . GLU A 1 211 ? 11.029 15.862 -2.385 1.00 59.38 211 GLU A N 1
ATOM 1688 C CA . GLU A 1 211 ? 10.375 16.684 -3.402 1.00 59.38 211 GLU A CA 1
ATOM 1689 C C . GLU A 1 211 ? 11.302 17.780 -3.925 1.00 59.38 211 GLU A C 1
ATOM 1691 O O . GLU A 1 211 ? 11.409 17.932 -5.136 1.00 59.38 211 GLU A O 1
ATOM 1696 N N . ILE A 1 212 ? 12.042 18.484 -3.062 1.00 60.62 212 ILE A N 1
ATOM 1697 C CA . ILE A 1 212 ? 13.066 19.454 -3.485 1.00 60.62 212 ILE A CA 1
ATOM 1698 C C . ILE A 1 212 ? 14.129 18.763 -4.346 1.00 60.62 212 ILE A C 1
ATOM 1700 O O . ILE A 1 212 ? 14.505 19.283 -5.397 1.00 60.62 212 ILE A O 1
ATOM 1704 N N . PHE A 1 213 ? 14.580 17.574 -3.940 1.00 59.75 213 PHE A N 1
ATOM 1705 C CA . PHE A 1 213 ? 15.535 16.773 -4.702 1.00 59.75 213 PHE A CA 1
ATOM 1706 C C . PHE A 1 213 ? 14.964 16.340 -6.064 1.00 59.75 213 PHE A C 1
ATOM 1708 O O . PHE A 1 213 ? 15.641 16.474 -7.080 1.00 59.75 213 PHE A O 1
ATOM 1715 N N . LEU A 1 214 ? 13.705 15.892 -6.117 1.00 56.44 214 LEU A N 1
ATOM 1716 C CA . LEU A 1 214 ? 13.011 15.520 -7.358 1.00 56.44 214 LEU A CA 1
ATOM 1717 C C . LEU A 1 214 ? 12.757 16.720 -8.283 1.00 56.44 214 LEU A C 1
ATOM 1719 O O . LEU A 1 214 ? 12.889 16.579 -9.498 1.00 56.44 214 LEU A O 1
ATOM 1723 N N . ILE A 1 215 ? 12.430 17.888 -7.724 1.00 60.09 215 ILE A N 1
ATOM 1724 C CA . ILE A 1 215 ? 12.281 19.165 -8.441 1.00 60.09 215 ILE A CA 1
ATOM 1725 C C . ILE A 1 215 ? 13.607 19.568 -9.085 1.00 60.09 215 ILE A C 1
ATOM 1727 O O . ILE A 1 215 ? 13.618 20.014 -10.228 1.00 60.09 215 ILE A O 1
ATOM 1731 N N . TYR A 1 216 ? 14.725 19.368 -8.384 1.00 59.47 216 TYR A N 1
ATOM 1732 C CA . TYR A 1 216 ? 16.058 19.654 -8.915 1.00 59.47 216 TYR A CA 1
ATOM 1733 C C . TYR A 1 216 ? 16.459 18.712 -10.065 1.00 59.47 216 TYR A C 1
ATOM 1735 O O . TYR A 1 216 ? 17.333 19.048 -10.860 1.00 59.47 216 TYR A O 1
ATOM 1743 N N . LEU A 1 217 ? 15.821 17.540 -10.161 1.00 55.66 217 LEU A N 1
ATOM 1744 C CA . LEU A 1 217 ? 16.152 16.485 -11.121 1.00 55.66 217 LEU A CA 1
ATOM 1745 C C . LEU A 1 217 ? 15.282 16.440 -12.386 1.00 55.66 217 LEU A C 1
ATOM 1747 O O . LEU A 1 217 ? 15.617 15.688 -13.301 1.00 55.66 217 LEU A O 1
ATOM 1751 N N . LEU A 1 218 ? 14.160 17.165 -12.461 1.00 56.88 218 LEU A N 1
ATOM 1752 C CA . LEU A 1 218 ? 13.195 17.028 -13.562 1.00 56.88 218 LEU A CA 1
ATOM 1753 C C . LEU A 1 218 ? 12.761 18.364 -14.186 1.00 56.88 218 LEU A C 1
ATOM 1755 O O . LEU A 1 218 ? 12.657 19.389 -13.525 1.00 56.88 218 LEU A O 1
ATOM 1759 N N . GLU A 1 219 ? 12.412 18.303 -15.477 1.00 64.56 219 GLU A N 1
ATOM 1760 C CA . GLU A 1 219 ? 11.923 19.426 -16.290 1.00 64.56 219 GLU A CA 1
ATOM 1761 C C . GLU A 1 219 ? 10.701 20.161 -15.697 1.00 64.56 219 GLU A C 1
ATOM 1763 O O . GLU A 1 219 ? 9.847 19.569 -15.028 1.00 64.56 219 GLU A O 1
ATOM 1768 N N . LEU A 1 220 ? 10.587 21.452 -16.042 1.00 52.69 220 LEU A N 1
ATOM 1769 C CA . LEU A 1 220 ? 9.684 22.483 -15.499 1.00 52.69 220 LEU A CA 1
ATOM 1770 C C . LEU A 1 220 ? 8.203 22.069 -15.338 1.00 52.69 220 LEU A C 1
ATOM 1772 O O . LEU A 1 220 ? 7.542 22.491 -14.391 1.00 52.69 220 LEU A O 1
ATOM 1776 N N . ALA A 1 221 ? 7.674 21.220 -16.225 1.00 51.94 221 ALA A N 1
ATOM 1777 C CA . ALA A 1 221 ? 6.290 20.739 -16.153 1.00 51.94 221 ALA A CA 1
ATOM 1778 C C . ALA A 1 221 ? 6.038 19.820 -14.941 1.00 51.94 221 ALA A C 1
ATOM 1780 O O . ALA A 1 221 ? 4.960 19.846 -14.347 1.00 51.94 221 ALA A O 1
ATOM 1781 N N . ASN A 1 222 ? 7.046 19.046 -14.531 1.00 56.06 222 ASN A N 1
ATOM 1782 C CA . ASN A 1 222 ? 6.952 18.204 -13.340 1.00 56.06 222 ASN A CA 1
ATOM 1783 C C . ASN A 1 222 ? 7.064 19.047 -12.069 1.00 56.06 222 ASN A C 1
ATOM 1785 O O . ASN A 1 222 ? 6.398 18.744 -11.088 1.00 56.06 222 ASN A O 1
ATOM 1789 N N . VAL A 1 223 ? 7.841 20.134 -12.102 1.00 58.94 223 VAL A N 1
ATOM 1790 C CA . VAL A 1 223 ? 7.989 21.061 -10.972 1.00 58.94 223 VAL A CA 1
ATOM 1791 C C . VAL A 1 223 ? 6.643 21.670 -10.580 1.00 58.94 223 VAL A C 1
ATOM 1793 O O . VAL A 1 223 ? 6.313 21.700 -9.401 1.00 58.94 223 VAL A O 1
ATOM 1796 N N . ILE A 1 224 ? 5.822 22.079 -11.553 1.00 62.12 224 ILE A N 1
ATOM 1797 C CA . ILE A 1 224 ? 4.481 22.627 -11.284 1.00 62.12 224 ILE A CA 1
ATOM 1798 C C . ILE A 1 224 ? 3.577 21.575 -10.626 1.00 62.12 224 ILE A C 1
ATOM 1800 O O . ILE A 1 224 ? 2.891 21.874 -9.647 1.00 62.12 224 ILE A O 1
ATOM 1804 N N . LEU A 1 225 ? 3.601 20.336 -11.127 1.00 57.72 225 LEU A N 1
ATOM 1805 C CA . LEU A 1 225 ? 2.830 19.233 -10.551 1.00 57.72 225 LEU A CA 1
ATOM 1806 C C . LEU A 1 225 ? 3.300 18.894 -9.125 1.00 57.72 225 LEU A C 1
ATOM 1808 O O . LEU A 1 225 ? 2.467 18.686 -8.248 1.00 57.72 225 LEU A O 1
ATOM 1812 N N . TYR A 1 226 ? 4.611 18.888 -8.872 1.00 58.06 226 TYR A N 1
ATOM 1813 C CA . TYR A 1 226 ? 5.170 18.643 -7.541 1.00 58.06 226 TYR A CA 1
ATOM 1814 C C . TYR A 1 226 ? 4.874 19.779 -6.567 1.00 58.06 226 TYR A C 1
ATOM 1816 O O . TYR A 1 226 ? 4.481 19.500 -5.444 1.00 58.06 226 TYR A O 1
ATOM 1824 N N . ILE A 1 227 ? 4.968 21.044 -6.986 1.00 67.62 227 ILE A N 1
ATOM 1825 C CA . ILE A 1 227 ? 4.557 22.185 -6.153 1.00 67.62 227 ILE A CA 1
ATOM 1826 C C . ILE A 1 227 ? 3.079 22.052 -5.779 1.00 67.62 227 ILE A C 1
ATOM 1828 O O . ILE A 1 227 ? 2.713 22.279 -4.630 1.00 67.62 227 ILE A O 1
ATOM 1832 N N . PHE A 1 228 ? 2.227 21.646 -6.722 1.00 67.44 228 PHE A N 1
ATOM 1833 C CA . PHE A 1 228 ? 0.818 21.401 -6.435 1.00 67.44 228 PHE A CA 1
ATOM 1834 C C . PHE A 1 228 ? 0.626 20.271 -5.410 1.00 67.44 228 PHE A C 1
ATOM 1836 O O . PHE A 1 228 ? -0.138 20.441 -4.461 1.00 67.44 228 PHE A O 1
ATOM 1843 N N . ILE A 1 229 ? 1.344 19.150 -5.551 1.00 61.38 229 ILE A N 1
ATOM 1844 C CA . ILE A 1 229 ? 1.304 18.036 -4.589 1.00 61.38 229 ILE A CA 1
ATOM 1845 C C . ILE A 1 229 ? 1.813 18.484 -3.210 1.00 61.38 229 ILE A C 1
ATOM 1847 O O . ILE A 1 229 ? 1.110 18.268 -2.226 1.00 61.38 229 ILE A O 1
ATOM 1851 N N . LEU A 1 230 ? 2.951 19.178 -3.139 1.00 67.12 230 LEU A N 1
ATOM 1852 C CA . LEU A 1 230 ? 3.534 19.720 -1.908 1.00 67.12 230 LEU A CA 1
ATOM 1853 C C . LEU A 1 230 ? 2.555 20.666 -1.201 1.00 67.12 230 LEU A C 1
ATOM 1855 O O . LEU A 1 230 ? 2.318 20.537 -0.002 1.00 67.12 230 LEU A O 1
ATOM 1859 N N . VAL A 1 231 ? 1.917 21.579 -1.940 1.00 70.94 231 VAL A N 1
ATOM 1860 C CA . VAL A 1 231 ? 0.892 22.482 -1.391 1.00 70.94 231 VAL A CA 1
ATOM 1861 C C . VAL A 1 231 ? -0.294 21.693 -0.841 1.00 70.94 231 VAL A C 1
ATOM 1863 O O . VAL A 1 231 ? -0.788 22.016 0.240 1.00 70.94 231 VAL A O 1
ATOM 1866 N N . VAL A 1 232 ? -0.739 20.644 -1.538 1.00 62.56 232 VAL A N 1
ATOM 1867 C CA . VAL A 1 232 ? -1.819 19.770 -1.062 1.00 62.56 232 VAL A CA 1
ATOM 1868 C C . VAL A 1 232 ? -1.401 19.022 0.206 1.00 62.56 232 VAL A C 1
ATOM 1870 O O . VAL A 1 232 ? -2.182 18.990 1.155 1.00 62.56 232 VAL A O 1
ATOM 1873 N N . VAL A 1 233 ? -0.189 18.469 0.268 1.00 63.22 233 VAL A N 1
ATOM 1874 C CA . VAL A 1 233 ? 0.331 17.760 1.450 1.00 63.22 233 VAL A CA 1
ATOM 1875 C C . VAL A 1 233 ? 0.427 18.709 2.647 1.00 63.22 233 VAL A C 1
ATOM 1877 O O . VAL A 1 233 ? -0.189 18.438 3.677 1.00 63.22 233 VAL A O 1
ATOM 1880 N N . ILE A 1 234 ? 1.075 19.868 2.488 1.00 71.75 234 ILE A N 1
ATOM 1881 C CA . ILE A 1 234 ? 1.191 20.889 3.543 1.00 71.75 234 ILE A CA 1
ATOM 1882 C C . ILE A 1 234 ? -0.198 21.335 4.016 1.00 71.75 234 ILE A C 1
ATOM 1884 O O . ILE A 1 234 ? -0.453 21.430 5.218 1.00 71.75 234 ILE A O 1
ATOM 1888 N N . PHE A 1 235 ? -1.128 21.585 3.090 1.00 74.81 235 PHE A N 1
ATOM 1889 C CA . PHE A 1 235 ? -2.497 21.973 3.430 1.00 74.81 235 PHE A CA 1
ATOM 1890 C C . PHE A 1 235 ? -3.220 20.893 4.246 1.00 74.81 235 PHE A C 1
ATOM 1892 O O . PHE A 1 235 ? -3.889 21.206 5.238 1.00 74.81 235 PHE A O 1
ATOM 1899 N N . LEU A 1 236 ? -3.090 19.623 3.852 1.00 56.56 236 LEU A N 1
ATOM 1900 C CA . LEU A 1 236 ? -3.686 18.497 4.569 1.00 56.56 236 LEU A CA 1
ATOM 1901 C C . LEU A 1 236 ? -3.097 18.363 5.977 1.00 56.56 236 LEU A C 1
ATOM 1903 O O . LEU A 1 236 ? -3.845 18.159 6.932 1.00 56.56 236 LEU A O 1
ATOM 1907 N N . GLU A 1 237 ? -1.792 18.549 6.132 1.00 60.78 237 GLU A N 1
ATOM 1908 C CA . GLU A 1 237 ? -1.106 18.434 7.419 1.00 60.78 237 GLU A CA 1
ATOM 1909 C C . GLU A 1 237 ? -1.422 19.579 8.377 1.00 60.78 237 GLU A C 1
ATOM 1911 O O . GLU A 1 237 ? -1.750 19.328 9.539 1.00 60.78 237 GLU A O 1
ATOM 1916 N N . VAL A 1 238 ? -1.430 20.830 7.903 1.00 74.94 238 VAL A N 1
ATOM 1917 C CA . VAL A 1 238 ? -1.873 21.985 8.705 1.00 74.94 238 VAL A CA 1
ATOM 1918 C C . VAL A 1 238 ? -3.293 21.757 9.221 1.00 74.94 238 VAL A C 1
ATOM 1920 O O . VAL A 1 238 ? -3.602 22.050 10.380 1.00 74.94 238 VAL A O 1
ATOM 1923 N N . LYS A 1 239 ? -4.158 21.178 8.382 1.00 65.38 239 LYS A N 1
ATOM 1924 C CA . LYS A 1 239 ? -5.525 20.830 8.769 1.00 65.38 239 LYS A CA 1
ATOM 1925 C C . LYS A 1 239 ? -5.560 19.726 9.830 1.00 65.38 239 LYS A C 1
ATOM 1927 O O . LYS A 1 239 ? -6.325 19.853 10.781 1.00 65.38 239 LYS A O 1
ATOM 1932 N N . ILE A 1 240 ? -4.715 18.696 9.720 1.00 58.22 240 ILE A N 1
ATOM 1933 C CA . ILE A 1 240 ? -4.579 17.644 10.743 1.00 58.22 240 ILE A CA 1
ATOM 1934 C C . ILE A 1 240 ? -4.111 18.239 12.075 1.00 58.22 240 ILE A C 1
ATOM 1936 O O . ILE A 1 240 ? -4.708 17.943 13.108 1.00 58.22 240 ILE A O 1
ATOM 1940 N N . ILE A 1 241 ? -3.092 19.104 12.077 1.00 66.50 241 ILE A N 1
ATOM 1941 C CA . ILE A 1 241 ? -2.580 19.747 13.300 1.00 66.50 241 ILE A CA 1
ATOM 1942 C C . ILE A 1 241 ? -3.684 20.572 13.970 1.00 66.50 241 ILE A C 1
ATOM 1944 O O . ILE A 1 241 ? -3.882 20.480 15.185 1.00 66.50 241 ILE A O 1
ATOM 1948 N N . LYS A 1 242 ? -4.438 21.342 13.177 1.00 67.69 242 LYS A N 1
ATOM 1949 C CA . LYS A 1 242 ? -5.546 22.163 13.675 1.00 67.69 242 LYS A CA 1
ATOM 1950 C C . LYS A 1 242 ? -6.670 21.308 14.270 1.00 67.69 242 LYS A C 1
ATOM 1952 O O . LYS A 1 242 ? -7.107 21.588 15.384 1.00 67.69 242 LYS A O 1
ATOM 1957 N N . ASP A 1 243 ? -7.072 20.243 13.578 1.00 57.59 243 ASP A N 1
ATOM 1958 C CA . ASP A 1 243 ? -8.090 19.300 14.061 1.00 57.59 243 ASP A CA 1
ATOM 1959 C C . ASP A 1 243 ? -7.619 18.576 15.341 1.00 57.59 243 ASP A C 1
ATOM 1961 O O . ASP A 1 243 ? -8.398 18.375 16.271 1.00 57.59 243 ASP A O 1
ATOM 1965 N N . THR A 1 244 ? -6.329 18.238 15.442 1.00 55.22 244 THR A N 1
ATOM 1966 C CA . THR A 1 244 ? -5.762 17.578 16.633 1.00 55.22 244 THR A CA 1
ATOM 1967 C C . THR A 1 244 ? -5.752 18.510 17.847 1.00 55.22 244 THR A C 1
ATOM 1969 O O . THR A 1 244 ? -6.025 18.072 18.965 1.00 55.22 244 THR A O 1
ATOM 1972 N N . LYS A 1 245 ? -5.473 19.806 17.644 1.00 67.12 245 LYS A N 1
ATOM 1973 C CA . LYS A 1 245 ? -5.502 20.810 18.718 1.00 67.12 245 LYS A CA 1
ATOM 1974 C C . LYS A 1 245 ? -6.927 21.052 19.228 1.00 67.12 245 LYS A C 1
ATOM 1976 O O . LYS A 1 245 ? -7.123 21.067 20.438 1.00 67.12 245 LYS A O 1
ATOM 1981 N N . SER A 1 246 ? -7.901 21.130 18.316 1.00 66.75 246 SER A N 1
ATOM 1982 C CA . SER A 1 246 ? -9.331 21.244 18.646 1.00 66.75 246 SER A CA 1
ATOM 1983 C C . SER A 1 246 ? -9.811 20.087 19.523 1.00 66.75 246 SER A C 1
ATOM 1985 O O . SER A 1 246 ? -10.517 20.302 20.501 1.00 66.75 246 SER A O 1
ATOM 1987 N N . TYR A 1 247 ? -9.397 18.858 19.207 1.00 56.38 247 TYR A N 1
ATOM 1988 C CA . TYR A 1 247 ? -9.813 17.685 19.974 1.00 56.38 247 TYR A CA 1
ATOM 1989 C C . TYR A 1 247 ? -9.198 17.654 21.378 1.00 56.38 247 TYR A C 1
ATOM 1991 O O . TYR A 1 247 ? -9.846 17.248 22.337 1.00 56.38 247 TYR A O 1
ATOM 1999 N N . ARG A 1 248 ? -7.949 18.119 21.522 1.00 61.28 248 ARG A N 1
ATOM 2000 C CA . ARG A 1 248 ? -7.288 18.217 22.831 1.00 61.28 248 ARG A CA 1
ATOM 2001 C C . ARG A 1 248 ? -7.995 19.212 23.754 1.00 61.28 248 ARG A C 1
ATOM 2003 O O . ARG A 1 248 ? -7.988 19.014 24.963 1.00 61.28 248 ARG A O 1
ATOM 2010 N N . GLU A 1 249 ? -8.586 20.263 23.193 1.00 68.94 249 GLU A N 1
ATOM 2011 C CA . GLU A 1 249 ? -9.385 21.241 23.938 1.00 68.94 249 GLU A CA 1
ATOM 2012 C C . GLU A 1 249 ? -10.746 20.655 24.362 1.00 68.94 249 GLU A C 1
ATOM 2014 O O . GLU A 1 249 ? -11.135 20.837 25.514 1.00 68.94 249 GLU A O 1
ATOM 2019 N N . GLU A 1 250 ? -11.414 19.866 23.508 1.00 65.38 250 GLU A N 1
ATOM 2020 C CA . GLU A 1 250 ? -12.642 19.133 23.880 1.00 65.38 250 GLU A CA 1
ATOM 2021 C C . GLU A 1 250 ? -12.380 18.051 24.942 1.00 65.38 250 GLU A C 1
ATOM 2023 O O . GLU A 1 250 ? -13.104 17.960 25.932 1.00 65.38 250 GLU A O 1
ATOM 2028 N N . GLU A 1 251 ? -11.317 17.257 24.802 1.00 58.72 251 GLU A N 1
ATOM 2029 C CA . GLU A 1 251 ? -10.965 16.218 25.778 1.00 58.72 251 GLU A CA 1
ATOM 2030 C C . GLU A 1 251 ? -10.513 16.825 27.116 1.00 58.72 251 GLU A C 1
ATOM 2032 O O . GLU A 1 251 ? -10.863 16.311 28.179 1.00 58.72 251 GLU A O 1
ATOM 2037 N N . ALA A 1 252 ? -9.812 17.965 27.101 1.00 63.56 252 ALA A N 1
ATOM 2038 C CA . ALA A 1 252 ? -9.493 18.706 28.322 1.00 63.56 252 ALA A CA 1
ATOM 2039 C C . ALA A 1 252 ? -10.750 19.246 29.027 1.00 63.56 252 ALA A C 1
ATOM 2041 O O . ALA A 1 252 ? -10.763 19.322 30.254 1.00 63.56 252 ALA A O 1
ATOM 2042 N N . GLN A 1 253 ? -11.815 19.572 28.287 1.00 59.69 253 GLN A N 1
ATOM 2043 C CA . GLN A 1 253 ? -13.092 19.982 28.878 1.00 59.69 253 GLN A CA 1
ATOM 2044 C C . GLN A 1 253 ? -13.908 18.799 29.417 1.00 59.69 253 GLN A C 1
ATOM 2046 O O . GLN A 1 253 ? -14.519 18.926 30.475 1.00 59.69 253 GLN A O 1
ATOM 2051 N N . VAL A 1 254 ? -13.887 17.639 28.754 1.00 61.12 254 VAL A N 1
ATOM 2052 C CA . VAL A 1 254 ? -14.658 16.453 29.184 1.00 61.12 254 VAL A CA 1
ATOM 2053 C C . VAL A 1 254 ? -13.963 15.678 30.315 1.00 61.12 254 VAL A C 1
ATOM 2055 O O . VAL A 1 254 ? -14.630 15.083 31.157 1.00 61.12 254 VAL A O 1
ATOM 2058 N N . THR A 1 255 ? -12.630 15.721 30.387 1.00 52.16 255 THR A N 1
ATOM 2059 C CA . THR A 1 255 ? -11.836 14.949 31.369 1.00 52.16 255 THR A CA 1
ATOM 2060 C C . THR A 1 255 ? -11.264 15.809 32.509 1.00 52.16 255 THR A C 1
ATOM 2062 O O . THR A 1 255 ? -10.734 15.275 33.482 1.00 52.16 255 THR A O 1
ATOM 2065 N N . GLY A 1 256 ? -11.366 17.140 32.400 1.00 49.62 256 GLY A N 1
ATOM 2066 C CA . GLY A 1 256 ? -10.697 18.121 33.263 1.00 49.62 256 GLY A CA 1
ATOM 2067 C C . GLY A 1 256 ? -11.202 18.256 34.707 1.00 49.62 256 GLY A C 1
ATOM 2068 O O . GLY A 1 256 ? -10.366 18.536 35.563 1.00 49.62 256 GLY A O 1
ATOM 2069 N N . PRO A 1 257 ? -12.493 18.037 35.034 1.00 52.25 257 PRO A N 1
ATOM 2070 C CA . PRO A 1 257 ? -12.925 18.045 36.441 1.00 52.25 257 PRO A CA 1
ATOM 2071 C C . PRO A 1 257 ? -13.121 16.643 37.044 1.00 52.25 257 PRO A C 1
ATOM 2073 O O . PRO A 1 257 ? -12.770 16.411 38.195 1.00 52.25 257 PRO A O 1
ATOM 2076 N N . ILE A 1 258 ? -13.634 15.678 36.272 1.00 52.78 258 ILE A N 1
ATOM 2077 C CA . ILE A 1 258 ? -14.229 14.456 36.852 1.00 52.78 258 ILE A CA 1
ATOM 2078 C C . ILE A 1 258 ? -13.174 13.468 37.387 1.00 52.78 258 ILE A C 1
ATOM 2080 O O . ILE A 1 258 ? -13.433 12.745 38.346 1.00 52.78 258 ILE A O 1
ATOM 2084 N N . ILE A 1 259 ? -11.962 13.436 36.817 1.00 52.22 259 ILE A N 1
ATOM 2085 C CA . ILE A 1 259 ? -10.921 12.481 37.249 1.00 52.22 259 ILE A CA 1
ATOM 2086 C C . ILE A 1 259 ? -9.998 13.070 38.328 1.00 52.22 259 ILE A C 1
ATOM 2088 O O . ILE A 1 259 ? -9.479 12.320 39.153 1.00 52.22 259 ILE A O 1
ATOM 2092 N N . LEU A 1 260 ? -9.831 14.397 38.400 1.00 47.19 260 LEU A N 1
ATOM 2093 C CA . LEU A 1 260 ? -9.070 15.016 39.495 1.00 47.19 260 LEU A CA 1
ATOM 2094 C C . LEU A 1 260 ? -9.866 15.100 40.809 1.00 47.19 260 LEU A C 1
ATOM 2096 O O . LEU A 1 260 ? -9.242 15.087 41.868 1.00 47.19 260 LEU A O 1
ATOM 2100 N N . GLU A 1 261 ? -11.203 15.071 40.767 1.00 47.94 261 GLU A N 1
ATOM 2101 C CA . GLU A 1 261 ? -12.038 14.943 41.974 1.00 47.94 261 GLU A CA 1
ATOM 2102 C C . GLU A 1 261 ? -12.017 13.530 42.590 1.00 47.94 261 GLU A C 1
ATOM 2104 O O . GLU A 1 261 ? -12.214 13.388 43.795 1.00 47.94 261 GLU A O 1
ATOM 2109 N N . MET A 1 262 ? -11.690 12.480 41.820 1.00 47.31 262 MET A N 1
ATOM 2110 C CA . MET A 1 262 ? -11.562 11.110 42.354 1.00 47.31 262 MET A CA 1
ATOM 2111 C C . MET A 1 262 ? -10.292 10.877 43.188 1.00 47.31 262 MET A C 1
ATOM 2113 O O . MET A 1 262 ? -10.221 9.888 43.918 1.00 47.31 262 MET A O 1
ATOM 2117 N N . PHE A 1 263 ? -9.295 11.766 43.109 1.00 47.31 263 PHE A N 1
ATOM 2118 C CA . PHE A 1 263 ? -8.030 11.627 43.847 1.00 47.31 263 PHE A CA 1
ATOM 2119 C C . PHE A 1 263 ? -7.785 12.726 44.887 1.00 47.31 263 PHE A C 1
ATOM 2121 O O . PHE A 1 263 ? -6.833 12.634 45.667 1.00 47.31 263 PHE A O 1
ATOM 2128 N N . THR A 1 264 ? -8.661 13.726 44.986 1.00 45.84 264 THR A N 1
ATOM 2129 C CA . THR A 1 264 ? -8.728 14.579 46.172 1.00 45.84 264 THR A CA 1
ATOM 2130 C C . THR A 1 264 ? -9.454 13.833 47.283 1.00 45.84 264 THR A C 1
ATOM 2132 O O . THR A 1 264 ? -10.643 13.548 47.188 1.00 45.84 264 THR A O 1
ATOM 2135 N N . LYS A 1 265 ? -8.706 13.498 48.340 1.00 44.22 265 LYS A N 1
ATOM 2136 C CA . LYS A 1 265 ? -9.177 12.929 49.611 1.00 44.22 265 LYS A CA 1
ATOM 2137 C C . LYS A 1 265 ? -10.583 13.463 49.957 1.00 44.22 265 LYS A C 1
ATOM 2139 O O . LYS A 1 265 ? -10.706 14.680 50.107 1.00 44.22 265 LYS A O 1
ATOM 2144 N N . PRO A 1 266 ? -11.616 12.607 50.086 1.00 38.88 266 PRO A N 1
ATOM 2145 C CA . PRO A 1 266 ? -12.987 13.066 50.267 1.00 38.88 266 PRO A CA 1
ATOM 2146 C C . PRO A 1 266 ? -13.072 13.944 51.517 1.00 38.88 266 PRO A C 1
ATOM 2148 O O . PRO A 1 266 ? -12.820 13.489 52.637 1.00 38.88 266 PRO A O 1
ATOM 2151 N N . GLN A 1 267 ? -13.401 15.222 51.327 1.00 52.53 267 GLN A N 1
ATOM 2152 C CA . GLN A 1 267 ? -13.965 16.020 52.406 1.00 52.53 267 GLN A CA 1
ATOM 2153 C C . GLN A 1 267 ? -15.319 15.394 52.735 1.00 52.53 267 GLN A C 1
ATOM 2155 O O . GLN A 1 267 ? -16.093 15.138 51.821 1.00 52.53 267 GLN A O 1
ATOM 2160 N N . LYS A 1 268 ? -15.527 15.068 54.020 1.00 52.12 268 LYS A N 1
ATOM 2161 C CA . LYS A 1 268 ? -16.752 14.516 54.631 1.00 52.12 268 LYS A CA 1
ATOM 2162 C C . LYS A 1 268 ? -17.964 14.539 53.685 1.00 52.12 268 LYS A C 1
ATOM 2164 O O . LYS A 1 268 ? -18.680 15.531 53.621 1.00 52.12 268 LYS A O 1
ATOM 2169 N N . ILE A 1 269 ? -18.178 13.431 52.981 1.00 41.91 269 ILE A N 1
ATOM 2170 C CA . ILE A 1 269 ? -19.414 13.190 52.243 1.00 41.91 269 ILE A CA 1
ATOM 2171 C C . ILE A 1 269 ? -20.488 12.950 53.307 1.00 41.91 269 ILE A C 1
ATOM 2173 O O . ILE A 1 269 ? -20.400 11.988 54.072 1.00 41.91 269 ILE A O 1
ATOM 2177 N N . THR A 1 270 ? -21.443 13.868 53.418 1.00 63.59 270 THR A N 1
ATOM 2178 C CA . THR A 1 270 ? -22.686 13.680 54.172 1.00 63.59 270 THR A CA 1
ATOM 2179 C C . THR A 1 270 ? -23.602 12.739 53.389 1.00 63.59 270 THR A C 1
ATOM 2181 O O . THR A 1 270 ? -23.623 12.774 52.162 1.00 63.59 270 THR A O 1
ATOM 2184 N N . GLU A 1 271 ? -24.336 11.872 54.089 1.00 58.19 271 GLU A N 1
ATOM 2185 C CA . GLU A 1 271 ? -25.102 10.736 53.535 1.00 58.19 271 GLU A CA 1
ATOM 2186 C C . GLU A 1 271 ? -26.230 11.112 52.546 1.00 58.19 271 GLU A C 1
ATOM 2188 O O . GLU A 1 271 ? -26.913 10.233 52.027 1.00 58.19 271 GLU A O 1
ATOM 2193 N N . GLU A 1 272 ? -26.424 12.398 52.252 1.00 59.00 272 GLU A N 1
ATOM 2194 C CA . GLU A 1 272 ? -27.572 12.925 51.509 1.00 59.00 272 GLU A CA 1
ATOM 2195 C C . GLU A 1 272 ? -27.389 12.906 49.975 1.00 59.00 272 GLU A C 1
ATOM 2197 O O . GLU A 1 272 ? -28.386 12.812 49.262 1.00 59.00 272 GLU A O 1
ATOM 2202 N N . ASP A 1 273 ? -26.154 12.880 49.448 1.00 49.47 273 ASP A N 1
ATOM 2203 C CA . ASP A 1 273 ? -25.900 13.094 48.005 1.00 49.47 273 ASP A CA 1
ATOM 2204 C C . ASP A 1 273 ? -25.508 11.849 47.188 1.00 49.47 273 ASP A C 1
ATOM 2206 O O . ASP A 1 273 ? -25.321 11.926 45.971 1.00 49.47 273 ASP A O 1
ATOM 2210 N N . VAL A 1 274 ? -25.438 10.659 47.793 1.00 51.06 274 VAL A N 1
ATOM 2211 C CA . VAL A 1 274 ? -25.184 9.427 47.026 1.00 51.06 274 VAL A CA 1
ATOM 2212 C C . VAL A 1 274 ? -26.506 8.812 46.564 1.00 51.06 274 VAL A C 1
ATOM 2214 O O . VAL A 1 274 ? -26.967 7.793 47.080 1.00 51.06 274 VAL A O 1
ATOM 2217 N N . THR A 1 275 ? -27.108 9.387 45.523 1.00 50.88 275 THR A N 1
ATOM 2218 C CA . THR A 1 275 ? -28.122 8.677 44.728 1.00 50.88 275 THR A CA 1
ATOM 2219 C C . THR A 1 275 ? -27.430 7.634 43.848 1.00 50.88 275 THR A C 1
ATOM 2221 O O . THR A 1 275 ? -27.315 7.766 42.633 1.00 50.88 275 THR A O 1
ATOM 2224 N N . VAL A 1 276 ? -26.940 6.559 44.482 1.00 50.62 276 VAL A N 1
ATOM 2225 C CA . VAL A 1 276 ? -26.571 5.323 43.785 1.00 50.62 276 VAL A CA 1
ATOM 2226 C C . VAL A 1 276 ? -27.766 4.953 42.913 1.00 50.62 276 VAL A C 1
ATOM 2228 O O . VAL A 1 276 ? -28.879 4.783 43.419 1.00 50.62 276 VAL A O 1
ATOM 2231 N N . SER A 1 277 ? -27.554 4.816 41.608 1.00 44.59 277 SER A N 1
ATOM 2232 C CA . SER A 1 277 ? -28.481 4.131 40.716 1.00 44.59 277 SER A CA 1
ATOM 2233 C C . SER A 1 277 ? -28.543 2.663 41.145 1.00 44.59 277 SER A C 1
ATOM 2235 O O . SER A 1 277 ? -27.885 1.783 40.597 1.00 44.59 277 SER A O 1
ATOM 2237 N N . ILE A 1 278 ? -29.299 2.397 42.212 1.00 56.66 278 ILE A N 1
ATOM 2238 C CA . ILE A 1 278 ? -29.587 1.059 42.711 1.00 56.66 278 ILE A CA 1
ATOM 2239 C C . ILE A 1 278 ? -30.506 0.430 41.670 1.00 56.66 278 ILE A C 1
ATOM 2241 O O . ILE A 1 278 ? -31.734 0.487 41.782 1.00 56.66 278 ILE A O 1
ATOM 2245 N N . GLU A 1 279 ? -29.916 -0.167 40.638 1.00 63.09 279 GLU A N 1
ATOM 2246 C CA . GLU A 1 279 ? -30.618 -1.152 39.832 1.00 63.09 279 GLU A CA 1
ATOM 2247 C C . GLU A 1 279 ? -31.169 -2.197 40.803 1.00 63.09 279 GLU A C 1
ATOM 2249 O O . GLU A 1 279 ? -30.442 -2.841 41.569 1.00 63.09 279 GLU A O 1
ATOM 2254 N N . LYS A 1 280 ? -32.501 -2.272 40.872 1.00 70.00 280 LYS A N 1
ATOM 2255 C CA . LYS A 1 280 ? -33.201 -3.142 41.811 1.00 70.00 280 LYS A CA 1
ATOM 2256 C C . LYS A 1 280 ? -32.864 -4.585 41.436 1.00 70.00 280 LYS A C 1
ATOM 2258 O O . LYS A 1 280 ? -33.448 -5.136 40.511 1.00 70.00 280 LYS A O 1
ATOM 2263 N N . LYS A 1 281 ? -31.936 -5.202 42.170 1.00 86.94 281 LYS A N 1
ATOM 2264 C CA . LYS A 1 281 ? -31.624 -6.633 42.063 1.00 86.94 281 LYS A CA 1
ATOM 2265 C C . LYS A 1 281 ? -32.866 -7.428 42.483 1.00 86.94 281 LYS A C 1
ATOM 2267 O O . LYS A 1 281 ? -33.214 -7.451 43.664 1.00 86.94 281 LYS A O 1
ATOM 2272 N N . ILE A 1 282 ? -33.573 -8.016 41.520 1.00 94.06 282 ILE A N 1
ATOM 2273 C CA . ILE A 1 282 ? -34.779 -8.831 41.732 1.00 94.06 282 ILE A CA 1
ATOM 2274 C C . ILE A 1 282 ? -34.413 -10.302 41.517 1.00 94.06 282 ILE A C 1
ATOM 2276 O O . ILE A 1 282 ? -33.722 -10.634 40.558 1.00 94.06 282 ILE A O 1
ATOM 2280 N N . CYS A 1 283 ? -34.867 -11.190 42.404 1.00 96.00 283 CYS A N 1
ATOM 2281 C CA . CYS A 1 283 ? -34.641 -12.628 42.259 1.00 96.00 283 CYS A CA 1
ATOM 2282 C C . CYS A 1 283 ? -35.476 -13.202 41.110 1.00 96.00 283 CYS A C 1
ATOM 2284 O O . CYS A 1 283 ? -36.691 -12.998 41.077 1.00 96.00 283 CYS A O 1
ATOM 2286 N N . LEU A 1 284 ? -34.852 -13.968 40.207 1.00 95.81 284 LEU A N 1
ATOM 2287 C CA . LEU A 1 284 ? -35.552 -14.552 39.056 1.00 95.81 284 LEU A CA 1
ATOM 2288 C C . LEU A 1 284 ? -36.737 -15.443 39.471 1.00 95.81 284 LEU A C 1
ATOM 2290 O O . LEU A 1 284 ? -37.782 -15.377 38.825 1.00 95.81 284 LEU A O 1
ATOM 2294 N N . VAL A 1 285 ? -36.574 -16.221 40.546 1.00 96.00 285 VAL A N 1
ATOM 2295 C CA . VAL A 1 285 ? -37.532 -17.243 41.004 1.00 96.00 285 VAL A CA 1
ATOM 2296 C C . VAL A 1 285 ? -38.698 -16.618 41.768 1.00 96.00 285 VAL A C 1
ATOM 2298 O O . VAL A 1 285 ? -39.839 -16.704 41.332 1.00 96.00 285 VAL A O 1
ATOM 2301 N N . CYS A 1 286 ? -38.431 -15.949 42.895 1.00 96.62 286 CYS A N 1
ATOM 2302 C CA . CYS A 1 286 ? -39.497 -15.417 43.754 1.00 96.62 286 CYS A CA 1
ATOM 2303 C C . CYS A 1 286 ? -39.955 -13.995 43.395 1.00 96.62 286 CYS A C 1
ATOM 2305 O O . CYS A 1 286 ? -40.866 -13.482 44.035 1.00 96.62 286 CYS A O 1
ATOM 2307 N N . LYS A 1 287 ? -39.301 -13.329 42.429 1.00 95.81 287 LYS A N 1
ATOM 2308 C CA . LYS A 1 287 ? -39.551 -11.931 42.015 1.00 95.81 287 LYS A CA 1
ATOM 2309 C C . LYS A 1 287 ? -39.461 -10.881 43.135 1.00 95.81 287 LYS A C 1
ATOM 2311 O O . LYS A 1 287 ? -39.799 -9.720 42.920 1.00 95.81 287 LYS A O 1
ATOM 2316 N N . ASN A 1 288 ? -38.938 -11.244 44.306 1.00 95.75 288 ASN A N 1
ATOM 2317 C CA . ASN A 1 288 ? -38.718 -10.310 45.408 1.00 95.75 288 ASN A CA 1
ATOM 2318 C C . ASN A 1 288 ? -37.411 -9.525 45.234 1.00 95.75 288 ASN A C 1
ATOM 2320 O O . ASN A 1 288 ? -36.443 -10.009 44.636 1.00 95.75 288 ASN A O 1
ATOM 2324 N N . LYS A 1 289 ? -37.372 -8.312 45.803 1.00 93.81 289 LYS A N 1
ATOM 2325 C CA . LYS A 1 289 ? -36.151 -7.502 45.902 1.00 93.81 289 LYS A CA 1
ATOM 2326 C C . LYS A 1 289 ? -35.132 -8.237 46.773 1.00 93.81 289 LYS A C 1
ATOM 2328 O O . LYS A 1 289 ? -35.444 -8.652 47.887 1.00 93.81 289 LYS A O 1
ATOM 2333 N N . ILE A 1 290 ? -33.918 -8.384 46.263 1.00 92.56 290 ILE A N 1
ATOM 2334 C CA . ILE A 1 290 ? -32.826 -9.046 46.966 1.00 92.56 290 ILE A CA 1
ATOM 2335 C C . ILE A 1 290 ? -32.189 -8.041 47.926 1.00 92.56 290 ILE A C 1
ATOM 2337 O O . ILE A 1 290 ? -31.623 -7.034 47.501 1.00 92.56 290 ILE A O 1
ATOM 2341 N N . SER A 1 291 ? -32.268 -8.330 49.220 1.00 88.00 291 SER A N 1
ATOM 2342 C CA . SER A 1 291 ? -31.490 -7.674 50.269 1.00 88.00 291 SER A CA 1
ATOM 2343 C C . SER A 1 291 ? -30.548 -8.698 50.912 1.00 88.00 291 SER A C 1
ATOM 2345 O O . SER A 1 291 ? -30.949 -9.824 51.194 1.00 88.00 291 SER A O 1
ATOM 2347 N N . GLY A 1 292 ? -29.284 -8.320 51.127 1.00 88.94 292 GLY A N 1
ATOM 2348 C CA . GLY A 1 292 ? -28.277 -9.180 51.761 1.00 88.94 292 GLY A CA 1
ATOM 2349 C C . GLY A 1 292 ? -27.526 -10.112 50.802 1.00 88.94 292 GLY A C 1
ATOM 2350 O O . GLY A 1 292 ? -27.304 -9.770 49.637 1.00 88.94 292 GLY A O 1
ATOM 2351 N N . LEU A 1 293 ? -27.094 -11.267 51.327 1.00 91.00 293 LEU A N 1
ATOM 2352 C CA . LEU A 1 293 ? -26.360 -12.289 50.575 1.00 91.00 293 LEU A CA 1
ATOM 2353 C C . LEU A 1 293 ? -27.193 -12.771 49.385 1.00 91.00 293 LEU A C 1
ATOM 2355 O O . LEU A 1 293 ? -28.399 -13.000 49.487 1.00 91.00 293 LEU A O 1
ATOM 2359 N N . ASN A 1 294 ? -26.542 -12.916 48.240 1.00 95.25 294 ASN A N 1
ATOM 2360 C CA . ASN A 1 294 ? -27.177 -13.362 47.015 1.00 95.25 294 ASN A CA 1
ATOM 2361 C C . ASN A 1 294 ? -26.246 -14.275 46.232 1.00 95.25 294 ASN A C 1
ATOM 2363 O O . ASN A 1 294 ? -25.037 -14.290 46.450 1.00 95.25 294 ASN A O 1
ATOM 2367 N N . TYR A 1 295 ? -26.851 -15.057 45.350 1.00 96.88 295 TYR A N 1
ATOM 2368 C CA . TYR A 1 295 ? -26.133 -15.880 44.398 1.00 96.88 295 TYR A CA 1
ATOM 2369 C C . TYR A 1 295 ? -26.285 -15.255 43.013 1.00 96.88 295 TYR A C 1
ATOM 2371 O O . TYR A 1 295 ? -27.395 -14.901 42.599 1.00 96.88 295 TYR A O 1
ATOM 2379 N N . ILE A 1 296 ? -25.163 -15.105 42.315 1.00 97.00 296 ILE A N 1
ATOM 2380 C CA . ILE A 1 296 ? -25.099 -14.615 40.940 1.00 97.00 296 ILE A CA 1
ATOM 2381 C C . ILE A 1 296 ? -24.585 -15.775 40.099 1.00 97.00 296 ILE A C 1
ATOM 2383 O O . ILE A 1 296 ? -23.503 -16.292 40.373 1.00 97.00 296 ILE A O 1
ATOM 2387 N N . CYS A 1 297 ? -25.358 -16.187 39.094 1.00 96.75 297 CYS A N 1
ATOM 2388 C CA . CYS A 1 297 ? -24.902 -17.219 38.168 1.00 96.75 297 CYS A CA 1
ATOM 2389 C C . CYS A 1 297 ? -23.629 -16.737 37.456 1.00 96.75 297 CYS A C 1
ATOM 2391 O O . CYS A 1 297 ? -23.628 -15.656 36.865 1.00 96.75 297 CYS A O 1
ATOM 2393 N N . SER A 1 298 ? -22.562 -17.535 37.511 1.00 96.12 298 SER A N 1
ATOM 2394 C CA . SER A 1 298 ? -21.250 -17.198 36.941 1.00 96.12 298 SER A CA 1
ATOM 2395 C C . SER A 1 298 ? -21.255 -17.062 35.419 1.00 96.12 298 SER A C 1
ATOM 2397 O O . SER A 1 298 ? -20.379 -16.402 34.870 1.00 96.12 298 SER A O 1
ATOM 2399 N N . ASP A 1 299 ? -22.232 -17.672 34.755 1.00 96.94 299 ASP A N 1
ATOM 2400 C CA . ASP A 1 299 ? -22.305 -17.751 33.301 1.00 96.94 299 ASP A CA 1
ATOM 2401 C C . ASP A 1 299 ? -23.184 -16.637 32.706 1.00 96.94 299 ASP A C 1
ATOM 2403 O O . ASP A 1 299 ? -22.735 -15.854 31.874 1.00 96.94 299 ASP A O 1
ATOM 2407 N N . CYS A 1 300 ? -24.420 -16.479 33.198 1.00 96.06 300 CYS A N 1
ATOM 2408 C CA . CYS A 1 300 ? -25.373 -15.504 32.649 1.00 96.06 300 CYS A CA 1
ATOM 2409 C C . CYS A 1 300 ? -25.605 -14.252 33.516 1.00 96.06 300 CYS A C 1
ATOM 2411 O O . CYS A 1 300 ? -26.388 -13.384 33.135 1.00 96.06 300 CYS A O 1
ATOM 2413 N N . GLY A 1 301 ? -24.992 -14.155 34.703 1.00 95.38 301 GLY A N 1
ATOM 2414 C CA . GLY A 1 301 ? -25.134 -13.000 35.604 1.00 95.38 301 GLY A CA 1
ATOM 2415 C C . GLY A 1 301 ? -26.506 -12.857 36.280 1.00 95.38 301 GLY A C 1
ATOM 2416 O O . GLY A 1 301 ? -26.785 -11.836 36.907 1.00 95.38 301 GLY A O 1
ATOM 2417 N N . THR A 1 302 ? -27.381 -13.861 36.170 1.00 96.00 302 THR A N 1
ATOM 2418 C CA . THR A 1 302 ? -28.728 -13.811 36.760 1.00 96.00 302 THR A CA 1
ATOM 2419 C C . THR A 1 302 ? -28.682 -13.870 38.290 1.00 96.00 302 THR A C 1
ATOM 2421 O O . THR A 1 302 ? -27.915 -14.643 38.867 1.00 96.00 302 THR A O 1
ATOM 2424 N N . PHE A 1 303 ? -29.542 -13.084 38.951 1.00 96.69 303 PHE A N 1
ATOM 2425 C CA . PHE A 1 303 ? -29.596 -12.964 40.409 1.00 96.69 303 PHE A CA 1
ATOM 2426 C C . PHE A 1 303 ? -30.632 -13.890 41.071 1.00 96.69 303 PHE A C 1
ATOM 2428 O O . PHE A 1 303 ? -31.813 -13.919 40.704 1.00 96.69 303 PHE A O 1
ATOM 2435 N N . TYR A 1 304 ? -30.210 -14.553 42.150 1.00 97.12 304 TYR A N 1
ATOM 2436 C CA . TYR A 1 304 ? -31.043 -15.382 43.022 1.00 97.12 304 TYR A CA 1
ATOM 2437 C C . TYR A 1 304 ? -30.878 -14.959 44.490 1.00 97.12 304 TYR A C 1
ATOM 2439 O O . TYR A 1 304 ? -29.776 -14.634 44.935 1.00 97.12 304 TYR A O 1
ATOM 2447 N N . CYS A 1 305 ? -31.965 -14.961 45.271 1.00 97.50 305 CYS A N 1
ATOM 2448 C CA . CYS A 1 305 ? -31.842 -14.855 46.728 1.00 97.50 305 CYS A CA 1
ATOM 2449 C C . CYS A 1 305 ? -31.341 -16.190 47.300 1.00 97.50 305 CYS A C 1
ATOM 2451 O O . CYS A 1 305 ? -31.605 -17.240 46.714 1.00 97.50 305 CYS A O 1
ATOM 2453 N N . THR A 1 306 ? -30.678 -16.169 48.461 1.00 97.06 306 THR A N 1
ATOM 2454 C CA . THR A 1 306 ? -30.072 -17.371 49.069 1.00 97.06 306 THR A CA 1
ATOM 2455 C C . THR A 1 306 ? -31.063 -18.522 49.249 1.00 97.06 306 THR A C 1
ATOM 2457 O O . THR A 1 306 ? -30.728 -19.678 49.022 1.00 97.06 306 THR A O 1
ATOM 2460 N N . LYS A 1 307 ? -32.317 -18.220 49.613 1.00 97.56 307 LYS A N 1
ATOM 2461 C CA . LYS A 1 307 ? -33.360 -19.246 49.770 1.00 97.56 307 LYS A CA 1
ATOM 2462 C C . LYS A 1 307 ? -33.678 -19.936 48.442 1.00 97.56 307 LYS A C 1
ATOM 2464 O O . LYS A 1 307 ? -33.772 -21.155 48.403 1.00 97.56 307 LYS A O 1
ATOM 2469 N N . CYS A 1 308 ? -33.821 -19.161 47.365 1.00 97.81 308 CYS A N 1
ATOM 2470 C CA . CYS A 1 308 ? -34.109 -19.700 46.039 1.00 97.81 308 CYS A CA 1
ATOM 2471 C C . CYS A 1 308 ? -32.906 -20.433 45.441 1.00 97.81 308 CYS A C 1
ATOM 2473 O O . CYS A 1 308 ? -33.105 -21.486 44.852 1.00 97.81 308 CYS A O 1
ATOM 2475 N N . SER A 1 309 ? -31.679 -19.926 45.600 1.00 97.31 309 SER A N 1
ATOM 2476 C CA . SER A 1 309 ? -30.488 -20.620 45.091 1.00 97.31 309 SER A CA 1
ATOM 2477 C C . SER A 1 309 ? -30.256 -21.952 45.799 1.00 97.31 309 SER A C 1
ATOM 2479 O O . SER A 1 309 ? -29.923 -22.927 45.138 1.00 97.31 309 SER A O 1
ATOM 2481 N N . ASN A 1 310 ? -30.480 -22.017 47.116 1.00 97.50 310 ASN A N 1
ATOM 2482 C CA . ASN A 1 310 ? -30.337 -23.262 47.873 1.00 97.50 310 ASN A CA 1
ATOM 2483 C C . ASN A 1 310 ? -31.430 -24.266 47.495 1.00 97.50 310 ASN A C 1
ATOM 2485 O O . ASN A 1 310 ? -31.116 -25.405 47.186 1.00 97.50 310 ASN A O 1
ATOM 2489 N N . ALA A 1 311 ? -32.692 -23.826 47.424 1.00 97.38 311 ALA A N 1
ATOM 2490 C CA . ALA A 1 311 ? -33.791 -24.691 46.997 1.00 97.38 311 ALA A CA 1
ATOM 2491 C C . ALA A 1 311 ? -33.576 -25.238 45.575 1.00 97.38 311 ALA A C 1
ATOM 2493 O O . ALA A 1 311 ? -33.781 -26.423 45.343 1.00 97.38 311 ALA A O 1
ATOM 2494 N N . LEU A 1 312 ? -33.114 -24.400 44.639 1.00 96.69 312 LEU A N 1
ATOM 2495 C CA . LEU A 1 312 ? -32.764 -24.853 43.292 1.00 96.69 312 LEU A CA 1
ATOM 2496 C C . LEU A 1 312 ? -31.575 -25.816 43.300 1.00 96.69 312 LEU A C 1
ATOM 2498 O O . LEU A 1 312 ? -31.624 -26.819 42.601 1.00 96.69 312 LEU A O 1
ATOM 2502 N N . SER A 1 313 ? -30.538 -25.539 44.097 1.00 97.38 313 SER A N 1
ATOM 2503 C CA . SER A 1 313 ? -29.374 -26.420 44.259 1.00 97.38 313 SER A CA 1
ATOM 2504 C C . SER A 1 313 ? -29.744 -27.800 44.813 1.00 97.38 313 SER A C 1
ATOM 2506 O O . SER A 1 313 ? -29.115 -28.785 44.437 1.00 97.38 313 SER A O 1
ATOM 2508 N N . ASP A 1 314 ? -30.750 -27.879 45.686 1.00 96.81 314 ASP A N 1
ATOM 2509 C CA . ASP A 1 314 ? -31.190 -29.134 46.305 1.00 96.81 314 ASP A CA 1
ATOM 2510 C C . ASP A 1 314 ? -32.194 -29.920 45.443 1.00 96.81 314 ASP A C 1
ATOM 2512 O O . ASP A 1 314 ? -32.256 -31.142 45.561 1.00 96.81 314 ASP A O 1
ATOM 2516 N N . LEU A 1 315 ? -32.975 -29.244 44.589 1.00 95.56 315 LEU A N 1
ATOM 2517 C CA . LEU A 1 315 ? -33.988 -29.880 43.737 1.00 95.56 315 LEU A CA 1
ATOM 2518 C C . LEU A 1 315 ? -33.431 -30.335 42.382 1.00 95.56 315 LEU A C 1
ATOM 2520 O O . LEU A 1 315 ? -33.509 -31.513 42.052 1.00 95.56 315 LEU A O 1
ATOM 2524 N N . GLU A 1 316 ? -32.894 -29.405 41.590 1.00 95.19 316 GLU A N 1
ATOM 2525 C CA . GLU A 1 316 ? -32.527 -29.648 40.179 1.00 95.19 316 GLU A CA 1
ATOM 2526 C C . GLU A 1 316 ? -31.053 -29.325 39.892 1.00 95.19 316 GLU A C 1
ATOM 2528 O O . GLU A 1 316 ? -30.478 -29.775 38.901 1.00 95.19 316 GLU A O 1
ATOM 2533 N N . ASN A 1 317 ? -30.440 -28.531 40.770 1.00 97.19 317 ASN A N 1
ATOM 2534 C CA . ASN A 1 317 ? -29.083 -28.019 40.686 1.00 97.19 317 ASN A CA 1
ATOM 2535 C C . ASN A 1 317 ? -28.740 -27.299 39.371 1.00 97.19 317 ASN A C 1
ATOM 2537 O O . ASN A 1 317 ? -27.609 -27.375 38.901 1.00 97.19 317 ASN A O 1
ATOM 2541 N N . VAL A 1 318 ? -29.685 -26.550 38.794 1.00 96.81 318 VAL A N 1
ATOM 2542 C CA . VAL A 1 318 ? -29.493 -25.816 37.530 1.00 96.81 318 VAL A CA 1
ATOM 2543 C C . VAL A 1 318 ? -29.988 -24.371 37.601 1.00 96.81 318 VAL A C 1
ATOM 2545 O O . VAL A 1 318 ? -30.984 -24.045 38.248 1.00 96.81 318 VAL A O 1
ATOM 2548 N N . CYS A 1 319 ? -29.284 -23.470 36.916 1.00 96.94 319 CYS A N 1
ATOM 2549 C CA . CYS A 1 319 ? -29.718 -22.095 36.699 1.00 96.94 319 CYS A CA 1
ATOM 2550 C C . CYS A 1 319 ? -30.872 -22.070 35.691 1.00 96.94 319 CYS A C 1
ATOM 2552 O O . CYS A 1 319 ? -30.669 -22.359 34.518 1.00 96.94 319 CYS A O 1
ATOM 2554 N N . TRP A 1 320 ? -32.056 -21.621 36.100 1.00 95.44 320 TRP A N 1
ATOM 2555 C CA . TRP A 1 320 ? -33.237 -21.542 35.227 1.00 95.44 320 TRP A CA 1
ATOM 2556 C C . TRP A 1 320 ? -33.095 -20.623 33.998 1.00 95.44 320 TRP A C 1
ATOM 2558 O O . TRP A 1 320 ? -33.952 -20.644 33.123 1.00 95.44 320 TRP A O 1
ATOM 2568 N N . ALA A 1 321 ? -32.055 -19.785 33.928 1.00 95.50 321 ALA A N 1
ATOM 2569 C CA . ALA A 1 321 ? -31.824 -18.893 32.789 1.00 95.50 321 ALA A CA 1
ATOM 2570 C C . ALA A 1 321 ? -30.887 -19.480 31.720 1.00 95.50 321 ALA A C 1
ATOM 2572 O O . ALA A 1 321 ? -31.032 -19.146 30.548 1.00 95.50 321 ALA A O 1
ATOM 2573 N N . CYS A 1 322 ? -29.903 -20.297 32.109 1.00 95.94 322 CYS A N 1
ATOM 2574 C CA . CYS A 1 322 ? -28.874 -20.799 31.186 1.00 95.94 322 CYS A CA 1
ATOM 2575 C C . CYS A 1 322 ? -28.513 -22.279 31.370 1.00 95.94 322 CYS A C 1
ATOM 2577 O O . CYS A 1 322 ? -27.612 -22.767 30.702 1.00 95.94 322 CYS A O 1
ATOM 2579 N N . ASN A 1 323 ? -29.194 -22.998 32.264 1.00 95.50 323 ASN A N 1
ATOM 2580 C CA . ASN A 1 323 ? -28.984 -24.414 32.589 1.00 95.50 323 ASN A CA 1
ATOM 2581 C C . ASN A 1 323 ? -27.610 -24.776 33.186 1.00 95.50 323 ASN A C 1
ATOM 2583 O O . ASN A 1 323 ? -27.354 -25.945 33.461 1.00 95.50 323 ASN A O 1
ATOM 2587 N N . THR A 1 324 ? -26.746 -23.797 33.461 1.00 96.81 324 THR A N 1
ATOM 2588 C CA . THR A 1 324 ? -25.460 -24.007 34.145 1.00 96.81 324 THR A CA 1
ATOM 2589 C C . THR A 1 324 ? -25.681 -24.443 35.602 1.00 96.81 324 THR A C 1
ATOM 2591 O O . THR A 1 324 ? -26.540 -23.857 36.275 1.00 96.81 324 THR A O 1
ATOM 2594 N N . PRO A 1 325 ? -24.942 -25.447 36.120 1.00 97.06 325 PRO A N 1
ATOM 2595 C CA . PRO A 1 325 ? -25.154 -25.954 37.470 1.00 97.06 325 PRO A CA 1
ATOM 2596 C C . PRO A 1 325 ? -24.840 -24.909 38.545 1.00 97.06 325 PRO A C 1
ATOM 2598 O O . PRO A 1 325 ? -23.859 -24.171 38.437 1.00 97.06 325 PRO A O 1
ATOM 2601 N N . ILE A 1 326 ? -25.676 -24.846 39.587 1.00 97.06 326 ILE A N 1
ATOM 2602 C CA . ILE A 1 326 ? -25.512 -23.873 40.684 1.00 97.06 326 ILE A CA 1
ATOM 2603 C C . ILE A 1 326 ? -24.356 -24.287 41.597 1.00 97.06 326 ILE A C 1
ATOM 2605 O O . ILE A 1 326 ? -23.527 -23.451 41.965 1.00 97.06 326 ILE A O 1
ATOM 2609 N N . ASP A 1 327 ? -24.306 -25.574 41.938 1.00 96.69 327 ASP A N 1
ATOM 2610 C CA . ASP A 1 327 ? -23.275 -26.201 42.757 1.00 96.69 327 ASP A CA 1
ATOM 2611 C C . ASP A 1 327 ? -22.615 -27.342 41.974 1.00 96.69 327 ASP A C 1
ATOM 2613 O O . ASP A 1 327 ? -23.223 -28.372 41.697 1.00 96.69 327 ASP A O 1
ATOM 2617 N N . ILE A 1 328 ? -21.340 -27.169 41.630 1.00 95.75 328 ILE A N 1
ATOM 2618 C CA . ILE A 1 328 ? -20.568 -28.132 40.828 1.00 95.75 328 ILE A CA 1
ATOM 2619 C C . ILE A 1 328 ? -20.362 -29.461 41.585 1.00 95.75 328 ILE A C 1
ATOM 2621 O O . ILE A 1 328 ? -20.064 -30.484 40.971 1.00 95.75 328 ILE A O 1
ATOM 2625 N N . SER A 1 329 ? -20.523 -29.472 42.911 1.00 96.56 329 SER A N 1
ATOM 2626 C CA . SER A 1 329 ? -20.329 -30.671 43.734 1.00 96.56 329 SER A CA 1
ATOM 2627 C C . SER A 1 329 ? -21.543 -31.606 43.790 1.00 96.56 329 SER A C 1
ATOM 2629 O O . SER A 1 329 ? -21.403 -32.752 44.222 1.00 96.56 329 SER A O 1
ATOM 2631 N N . LYS A 1 330 ? -22.723 -31.155 43.343 1.00 95.69 330 LYS A N 1
ATOM 2632 C CA . LYS A 1 330 ? -23.967 -31.940 43.351 1.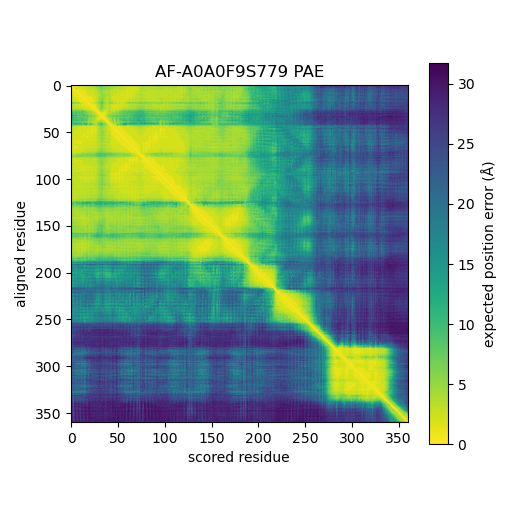00 95.69 330 LYS A CA 1
ATOM 2633 C C . LYS A 1 330 ? -24.306 -32.467 41.947 1.00 95.69 330 LYS A C 1
ATOM 2635 O O . LYS A 1 330 ? -23.978 -31.812 40.956 1.00 95.69 330 LYS A O 1
ATOM 2640 N N . PRO A 1 331 ? -24.979 -33.629 41.825 1.00 93.62 331 PRO A N 1
ATOM 2641 C CA . PRO A 1 331 ? -25.495 -34.090 40.535 1.00 93.62 331 PRO A CA 1
ATOM 2642 C C . PRO A 1 331 ? -26.474 -33.058 39.951 1.00 93.62 331 PRO A C 1
ATOM 2644 O O . PRO A 1 331 ? -27.145 -32.352 40.703 1.00 93.62 331 PRO A O 1
ATOM 2647 N N . TYR A 1 332 ? -26.534 -32.948 38.622 1.00 92.69 332 TYR A N 1
ATOM 2648 C CA . TYR A 1 332 ? -27.420 -32.012 37.923 1.00 92.69 332 TYR A CA 1
ATOM 2649 C C . TYR A 1 332 ? -28.255 -32.749 36.872 1.00 92.69 332 TYR A C 1
ATOM 2651 O O . TYR A 1 332 ? -27.754 -33.647 36.191 1.00 92.69 332 TYR A O 1
ATOM 2659 N N . THR A 1 333 ? -29.518 -32.354 36.737 1.00 85.19 333 THR A N 1
ATOM 2660 C CA . THR A 1 333 ? -30.431 -32.827 35.687 1.00 85.19 333 THR A CA 1
ATOM 2661 C C . THR A 1 333 ? -30.776 -31.638 34.796 1.00 85.19 333 THR A C 1
ATOM 2663 O O . THR A 1 333 ? -31.519 -30.761 35.236 1.00 85.19 333 THR A O 1
ATOM 2666 N N . PRO A 1 334 ? -30.209 -31.540 33.579 1.00 85.25 334 PRO A N 1
ATOM 2667 C CA . PRO A 1 334 ? -30.538 -30.453 32.667 1.00 85.25 334 PRO A CA 1
ATOM 2668 C C . PRO A 1 334 ? -32.001 -30.562 32.231 1.00 85.25 334 PRO A C 1
ATOM 2670 O O . PRO A 1 334 ? -32.518 -31.666 32.067 1.00 85.25 334 PRO A O 1
ATOM 2673 N N . PHE A 1 335 ? -32.659 -29.420 32.018 1.00 82.62 335 PHE A N 1
ATOM 2674 C CA . PHE A 1 335 ? -33.977 -29.412 31.393 1.00 82.62 335 PHE A CA 1
ATOM 2675 C C . PHE A 1 335 ? -33.864 -30.021 29.998 1.00 82.62 335 PHE A C 1
ATOM 2677 O O . PHE A 1 335 ? -33.082 -29.539 29.173 1.00 82.62 335 PHE A O 1
ATOM 2684 N N . GLU A 1 336 ? -34.642 -31.069 29.736 1.00 80.44 336 GLU A N 1
ATOM 2685 C CA . GLU A 1 336 ? -34.892 -31.522 28.375 1.00 80.44 336 GLU A CA 1
ATOM 2686 C C . GLU A 1 336 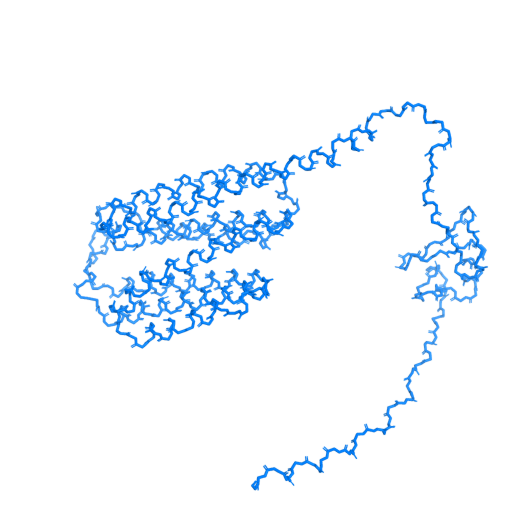? -35.595 -30.365 27.664 1.00 80.44 336 GLU A C 1
ATOM 2688 O O . GLU A 1 336 ? -36.761 -30.069 27.921 1.00 80.44 336 GLU A O 1
ATOM 2693 N N . THR A 1 337 ? -34.862 -29.631 26.826 1.00 73.62 337 THR A N 1
ATOM 2694 C CA . THR A 1 337 ? -35.489 -28.742 25.855 1.00 73.62 337 THR A CA 1
ATOM 2695 C C . THR A 1 337 ? -36.392 -29.623 25.016 1.00 73.62 337 THR A C 1
ATOM 2697 O O . THR A 1 337 ? -35.886 -30.461 24.275 1.00 73.62 337 THR A O 1
ATOM 2700 N N . GLU A 1 338 ? -37.708 -29.475 25.179 1.00 65.50 338 GLU A N 1
ATOM 2701 C CA . GLU A 1 338 ? -38.689 -30.075 24.282 1.00 65.50 338 GLU A CA 1
ATOM 2702 C C . GLU A 1 338 ? -38.331 -29.611 22.868 1.00 65.50 338 GLU A C 1
ATOM 2704 O O . GLU A 1 338 ? -38.595 -28.473 22.478 1.00 65.50 338 GLU A O 1
ATOM 2709 N N . ASP A 1 339 ? -37.617 -30.466 22.136 1.00 56.28 339 ASP A N 1
ATOM 2710 C CA . ASP A 1 339 ? -37.164 -30.178 20.790 1.00 56.28 339 ASP A CA 1
ATOM 2711 C C . ASP A 1 339 ? -38.392 -29.822 19.950 1.00 56.28 339 ASP A C 1
ATOM 2713 O O . ASP A 1 339 ? -39.302 -30.641 19.786 1.00 56.28 339 ASP A O 1
ATOM 2717 N N . GLU A 1 340 ? -38.393 -28.616 19.370 1.00 55.84 340 GLU A N 1
ATOM 2718 C CA . GLU A 1 340 ? -39.332 -28.128 18.349 1.00 55.84 340 GLU A CA 1
ATOM 2719 C C . GLU A 1 340 ? -39.227 -28.945 17.035 1.00 55.84 340 GLU A C 1
ATOM 2721 O O . GLU A 1 340 ? -39.105 -28.422 15.925 1.00 55.84 340 GLU A O 1
ATOM 2726 N N . SER A 1 341 ? -39.271 -30.271 17.130 1.00 52.12 341 SER A N 1
ATOM 2727 C CA . SER A 1 341 ? -39.134 -31.232 16.044 1.00 52.12 341 SER A CA 1
ATOM 2728 C C . SER A 1 341 ? -40.498 -31.735 15.561 1.00 52.12 341 SER A C 1
ATOM 2730 O O . SER A 1 341 ? -40.710 -32.925 15.371 1.00 52.12 341 SER A O 1
ATOM 2732 N N . SER A 1 342 ? -41.463 -30.841 15.314 1.00 50.97 342 SER A N 1
ATOM 2733 C CA . SER A 1 342 ? -42.694 -31.237 14.604 1.00 50.97 342 SER A CA 1
ATOM 2734 C C . SER A 1 342 ? -43.441 -30.097 13.896 1.00 50.97 342 SER A C 1
ATOM 2736 O O . SER A 1 342 ? -44.610 -29.853 14.158 1.00 50.97 342 SER A O 1
ATOM 2738 N N . SER A 1 343 ? -42.824 -29.408 12.927 1.00 49.31 343 SER A N 1
ATOM 2739 C CA . SER A 1 343 ? -43.591 -28.815 11.801 1.00 49.31 343 SER A CA 1
ATOM 2740 C C . SER A 1 343 ? -42.711 -28.279 10.661 1.00 49.31 343 SER A C 1
ATOM 2742 O O . SER A 1 343 ? -42.661 -27.085 10.373 1.00 49.31 343 SER A O 1
ATOM 2744 N N . LYS A 1 344 ? -42.051 -29.168 9.914 1.00 45.72 344 LYS A N 1
ATOM 2745 C CA . LYS A 1 344 ? -41.586 -28.841 8.553 1.00 45.72 344 LYS A CA 1
ATOM 2746 C C . LYS A 1 344 ? -41.998 -29.931 7.579 1.00 45.72 344 LYS A C 1
ATOM 2748 O O . LYS A 1 344 ? -41.165 -30.654 7.058 1.00 45.72 344 LYS A O 1
ATOM 2753 N N . ASP A 1 345 ? -43.295 -29.995 7.301 1.00 52.09 345 ASP A N 1
ATOM 2754 C CA . ASP A 1 345 ? -43.769 -30.605 6.067 1.00 52.09 345 ASP A CA 1
ATOM 2755 C C . ASP A 1 345 ? -44.962 -29.827 5.501 1.00 52.09 345 ASP A C 1
ATOM 2757 O O . ASP A 1 345 ? -45.918 -29.520 6.209 1.00 52.09 345 ASP A O 1
ATOM 2761 N N . LYS A 1 346 ? -44.892 -29.550 4.191 1.00 49.62 346 LYS A N 1
ATOM 2762 C CA . LYS A 1 346 ? -45.882 -28.878 3.315 1.00 49.62 346 LYS A CA 1
ATOM 2763 C C . LYS A 1 346 ? -45.900 -27.339 3.284 1.00 49.62 346 LYS A C 1
ATOM 2765 O O . LYS A 1 346 ? -46.794 -26.709 3.838 1.00 49.62 346 LYS A O 1
ATOM 2770 N N . LYS A 1 347 ? -45.057 -26.746 2.422 1.00 49.22 347 LYS A N 1
ATOM 2771 C CA . LYS A 1 347 ? -45.488 -25.762 1.389 1.00 49.22 347 LYS A CA 1
ATOM 2772 C C . LYS A 1 347 ? -44.312 -25.285 0.525 1.00 49.22 347 LYS A C 1
ATOM 2774 O O . LYS A 1 347 ? -43.620 -24.343 0.878 1.00 49.22 347 LYS A O 1
ATOM 2779 N N . SER A 1 348 ? -44.140 -25.885 -0.654 1.00 41.38 348 SER A N 1
ATOM 2780 C CA . SER A 1 348 ? -43.563 -25.205 -1.828 1.00 41.38 348 SER A CA 1
ATOM 2781 C C . SER A 1 348 ? -43.792 -26.043 -3.091 1.00 41.38 348 SER A C 1
ATOM 2783 O O . SER A 1 348 ? -42.951 -26.833 -3.510 1.00 41.38 348 SER A O 1
ATOM 2785 N N . LYS A 1 349 ? -44.985 -25.915 -3.686 1.00 48.28 349 LYS A N 1
ATOM 2786 C CA . LYS A 1 349 ? -45.254 -26.342 -5.070 1.00 48.28 349 LYS A CA 1
ATOM 2787 C C . LYS A 1 349 ? -46.428 -25.543 -5.648 1.00 48.28 349 LYS A C 1
ATOM 2789 O O . LYS A 1 349 ? -47.509 -26.076 -5.862 1.00 48.28 349 LYS A O 1
ATOM 2794 N N . LYS A 1 350 ? -46.242 -24.234 -5.847 1.00 45.56 350 LYS A N 1
ATOM 2795 C CA . LYS A 1 350 ? -47.106 -23.417 -6.722 1.00 45.56 350 LYS A CA 1
ATOM 2796 C C . LYS A 1 350 ? -46.379 -22.124 -7.094 1.00 45.56 350 LYS A C 1
ATOM 2798 O O . LYS A 1 350 ? -46.253 -21.232 -6.268 1.00 45.56 350 LYS A O 1
ATOM 2803 N N . GLY A 1 351 ? -45.847 -22.061 -8.312 1.00 41.28 351 GLY A N 1
ATOM 2804 C CA . GLY A 1 351 ? -45.097 -20.894 -8.784 1.00 41.28 351 GLY A CA 1
ATOM 2805 C C . GLY A 1 351 ? -44.323 -21.123 -10.081 1.00 41.28 351 GLY A C 1
ATOM 2806 O O . GLY A 1 351 ? -43.156 -20.767 -10.164 1.00 41.28 351 GLY A O 1
ATOM 2807 N N . LYS A 1 352 ? -44.941 -21.762 -11.079 1.00 43.78 352 LYS A N 1
ATOM 2808 C CA . LYS A 1 352 ? -44.448 -21.810 -12.466 1.00 43.78 352 LYS A CA 1
ATOM 2809 C C . LYS A 1 352 ? -45.652 -21.819 -13.402 1.00 43.78 352 LYS A C 1
ATOM 2811 O O . LYS A 1 352 ? -46.011 -22.873 -13.897 1.00 43.78 352 LYS A O 1
ATOM 2816 N N . GLU A 1 353 ? -46.298 -20.666 -13.581 1.00 48.72 353 GLU A N 1
ATOM 2817 C CA . GLU A 1 353 ? -47.249 -20.445 -14.685 1.00 48.72 353 GLU A CA 1
ATOM 2818 C C . GLU A 1 353 ? -47.697 -18.976 -14.783 1.00 48.72 353 GLU A C 1
ATOM 2820 O O . GLU A 1 353 ? -48.879 -18.673 -14.697 1.00 48.72 353 GLU A O 1
ATOM 2825 N N . THR A 1 354 ? -46.780 -18.008 -14.927 1.00 47.66 354 THR A N 1
ATOM 2826 C CA . THR A 1 354 ? -47.187 -16.655 -15.384 1.00 47.66 354 THR A CA 1
ATOM 2827 C C . THR A 1 354 ? -46.044 -15.835 -15.993 1.00 47.66 354 THR A C 1
ATOM 2829 O O . THR A 1 354 ? -45.764 -14.734 -15.547 1.00 47.66 354 THR A O 1
ATOM 2832 N N . ILE A 1 355 ? -45.360 -16.340 -17.027 1.00 48.47 355 ILE A N 1
ATOM 2833 C CA . ILE A 1 355 ? -44.603 -15.474 -17.957 1.00 48.47 355 ILE A CA 1
ATOM 2834 C C . ILE A 1 355 ? -44.780 -16.027 -19.375 1.00 48.47 355 ILE A C 1
ATOM 2836 O O . ILE A 1 355 ? -43.929 -16.732 -19.906 1.00 48.47 355 ILE A O 1
ATOM 2840 N N . LYS A 1 356 ? -45.940 -15.749 -19.971 1.00 45.31 356 LYS A N 1
ATOM 2841 C CA . LYS A 1 356 ? -46.183 -15.777 -21.421 1.00 45.31 356 LYS A CA 1
ATOM 2842 C C . LYS A 1 356 ? -47.398 -14.893 -21.683 1.00 45.31 356 LYS A C 1
ATOM 2844 O O . LYS A 1 356 ? -48.500 -15.411 -21.738 1.00 45.31 356 LYS A O 1
ATOM 2849 N N . GLN A 1 357 ? -47.193 -13.575 -21.756 1.00 46.28 357 GLN A N 1
ATOM 2850 C CA . GLN A 1 357 ? -48.060 -12.610 -22.458 1.00 46.28 357 GLN A CA 1
ATOM 2851 C C . GLN A 1 357 ? -47.575 -11.167 -22.226 1.00 46.28 357 GLN A C 1
ATOM 2853 O O . GLN A 1 357 ? -48.285 -10.368 -21.642 1.00 46.28 357 GLN A O 1
ATOM 2858 N N . ILE A 1 358 ? -46.368 -10.821 -22.686 1.00 47.94 358 ILE A N 1
ATOM 2859 C CA . ILE A 1 358 ? -46.063 -9.459 -23.173 1.00 47.94 358 ILE A CA 1
ATOM 2860 C C . ILE A 1 358 ? -45.054 -9.623 -24.316 1.00 47.94 358 ILE A C 1
ATOM 2862 O O . ILE A 1 358 ? -43.845 -9.559 -24.126 1.00 47.94 358 ILE A O 1
ATOM 2866 N N . ALA A 1 359 ? -45.578 -9.958 -25.489 1.00 47.06 359 ALA A N 1
ATOM 2867 C CA . ALA A 1 359 ? -44.921 -9.794 -26.780 1.00 47.06 359 ALA A CA 1
ATOM 2868 C C . ALA A 1 359 ? -46.035 -9.790 -27.830 1.00 47.06 359 ALA A C 1
ATOM 2870 O O . ALA A 1 359 ? -46.365 -10.825 -28.416 1.00 47.06 359 ALA A O 1
ATOM 2871 N N . LYS A 1 360 ? -46.683 -8.636 -27.971 1.00 43.28 360 LYS A N 1
ATOM 2872 C CA . LYS A 1 360 ? -47.428 -8.260 -29.164 1.00 43.28 360 LYS A CA 1
ATOM 2873 C C . LYS A 1 360 ? -47.395 -6.751 -29.310 1.00 43.28 360 LYS A C 1
ATOM 2875 O O . LYS A 1 360 ? -47.573 -6.087 -28.264 1.00 43.28 360 LYS A O 1
#

Foldseek 3Di:
DVVLVVLLLQLLVLLCVQLNPVLVVQFDADQDPNDTDGDVPPPDPSSLVSNLVSLLSNLRSLLSNLVVLCVVVVPPVCPLSVVSVVLSVVSVPDGSVVSVCCSVPPVVVSSVVVVVVSLLVCCQPDDPLSVVLSLLLLLLVLLLVVLVVCRDPLNVVVVDPDPPCSSVVSNVVSVCSNCVSVPDDSVVCSVCVVVSVVSVVVSLVSLVVVLVVVCVRDDPVVNVVSVVVNVVVVVSVVVVVVSVVVVVVVCCVVVVPPVVVVPPDDDDDDPPPPPPPPPQQAAPPPRDGADDDWQAPPPPRHIHHPVRLVVCCVPAQADPPPRHGSDPPDDHDGDPPPPPPPDDDDDDDDDPDPPDDDDD

Radius of gyration: 32.54 Å; Cα contacts (8 Å, |Δi|>4): 304; chains: 1; bounding box: 83×57×84 Å

Mean predicted aligned error: 15.51 Å

Secondary structure (DSSP, 8-state):
-HHHHHHHHHHHHHHIIIIIIIHHHTS-EEEETTEEEE--SSPPHHHHHHHHHHHHHHHHHHHHHHHHHHHHH-SSTTHHHHHHHHHHHHHHHS-HHHHHHHIIIIIHHHHHHHHHHHHHHHHHHS-HHHHHHHHHHHHHHHHHHHHHHTTSHHHHHT-----TTHHHHHHHHHHHHHHHHHHS-GGGGGGGHHHHHHHHHHHHHHHHHHHHHHHHHS-HHHHHHHHHHHHHHHHHHHHHHHHHHHHHHHHHHHHTTTTTTTTS------TTS--------B-TTT-PBP-SSEEE-TTT--EEEHHHHHHHHHHT-B-TTT--BS-TTS-----------S------------------

Solvent-accessible surface area (backbone atoms only — not comparable to full-atom values): 20738 Å² total; per-residue (Å²): 80,69,67,11,55,50,37,28,52,51,13,50,50,51,19,42,48,33,36,54,56,54,23,57,74,50,49,60,62,50,79,53,94,96,36,80,51,56,52,75,73,80,66,45,72,68,27,46,51,29,42,49,51,16,53,48,38,32,47,50,10,46,37,47,22,47,42,29,44,33,67,68,67,64,73,60,78,50,50,69,37,63,59,46,51,59,53,49,53,46,43,71,72,43,58,59,74,57,27,50,48,47,40,63,72,45,49,49,54,52,51,49,52,50,51,53,52,46,42,51,51,44,41,71,76,42,60,75,69,49,36,59,45,34,54,37,41,48,55,10,50,50,29,39,48,52,20,50,52,65,69,33,67,72,54,58,71,68,72,58,91,70,61,82,63,54,31,57,50,32,34,51,53,11,51,50,42,46,49,40,71,80,75,49,68,63,78,79,47,64,82,42,56,64,58,50,52,52,53,48,54,51,49,51,53,51,49,53,51,50,48,54,53,51,44,75,70,46,62,73,73,55,35,56,54,47,52,52,50,50,51,50,52,53,54,53,48,55,49,50,54,52,54,53,52,53,48,54,54,53,49,48,65,72,52,58,59,70,61,60,58,74,71,51,77,80,71,83,80,64,93,84,76,76,78,68,83,71,74,80,53,47,15,75,85,81,66,43,77,61,74,84,72,64,44,63,44,90,84,80,64,50,44,30,34,54,70,58,47,50,52,34,45,72,73,40,11,42,35,94,88,75,56,51,59,70,44,88,91,53,82,65,61,72,81,79,73,81,71,88,80,81,83,91,82,90,89,89,89,85,90,85,87,86,89,87,86,90,85,128

Organism: NCBI:txid412755

Sequence (360 aa):
MMLGFGSYFIGLTFQRLFGGYLGHFFVEGTFTNYMWIGSFDPPGDIFQLLFKIDYILWAIGAAMFILAFEIGIKKTKYILTIIQIPLIILIIILPYGMARNIQRYFMYPFSTTIIIASIVLIGKWSRFELKAISSMLFFGVVFLMMSSALVSKSVKELNIPIMLYLSPIFFIIGALVVMLPLVIDLKSISHMLRFLSICGIFTIITMVLLEIFLIYLLELANVILYIFILVVVIFLEVKIIKDTKSYREEEAQVTGPIILEMFTKPQKITEEDVTVSIEKKICLVCKNKISGLNYICSDCGTFYCTKCSNALSDLENVCWACNTPIDISKPYTPFETEDESSSKDKKSKKGKETIKQIAK

InterPro domains:
  IPR011011 Zinc finger, FYVE/PHD-type [SSF57903] (276-329)